Protein AF-M4B4L8-F1 (afdb_monomer_lite)

Sequence (198 aa):
MKAGLAMIEDGLFVEGTNRWAVHLRRQVNLIDDIGSACPKLTNFWLHMGNTLDWMLTKRLRLLTHIEEKKPVDAPTEVCYIEAAAVAAVMVVVNAMFTKIQAKDMIILQQYDEIEQMVCRLYILVSAELLPDDLNLVSADDVRSLRWRLPAEALINFIEDQGSFVCYLLCNLSLGDKQKVLREIGEFILHIVDDICDV

Structure (mmCIF, N/CA/C/O backbone):
data_AF-M4B4L8-F1
#
_entry.id   AF-M4B4L8-F1
#
loop_
_atom_site.group_PDB
_atom_site.id
_atom_site.type_symbol
_atom_site.label_atom_id
_atom_site.label_alt_id
_atom_site.label_comp_id
_atom_site.label_asym_id
_atom_site.label_entity_id
_atom_site.label_seq_id
_atom_site.pdbx_PDB_ins_code
_atom_site.Cartn_x
_atom_site.Cartn_y
_atom_site.Cartn_z
_atom_site.occupancy
_atom_site.B_iso_or_equiv
_atom_site.auth_seq_id
_atom_site.auth_comp_id
_atom_site.auth_asym_id
_atom_site.auth_atom_id
_atom_site.pdbx_PDB_model_num
ATOM 1 N N . MET A 1 1 ? 15.330 -3.435 -1.351 1.00 56.47 1 MET A N 1
ATOM 2 C CA . MET A 1 1 ? 13.957 -3.743 -0.890 1.00 56.47 1 MET A CA 1
ATOM 3 C C . MET A 1 1 ? 13.653 -3.261 0.525 1.00 56.47 1 MET A C 1
ATOM 5 O O . MET A 1 1 ? 12.795 -2.406 0.634 1.00 56.47 1 MET A O 1
ATOM 9 N N . LYS A 1 2 ? 14.293 -3.739 1.617 1.00 56.97 2 LYS A N 1
ATOM 10 C CA . LYS A 1 2 ? 13.971 -3.291 3.006 1.00 56.97 2 LYS A CA 1
ATOM 11 C C . LYS A 1 2 ? 13.924 -1.762 3.187 1.00 56.97 2 LYS A C 1
ATOM 13 O O . LYS A 1 2 ? 13.133 -1.301 4.000 1.00 56.97 2 LYS A O 1
ATOM 18 N N . ALA A 1 3 ? 14.748 -1.023 2.445 1.00 64.94 3 ALA A N 1
ATOM 19 C CA . ALA A 1 3 ? 14.761 0.434 2.459 1.00 64.94 3 ALA A CA 1
ATOM 20 C C . ALA A 1 3 ? 13.455 1.050 1.920 1.00 64.94 3 ALA A C 1
ATOM 22 O O . ALA A 1 3 ? 13.008 2.035 2.484 1.00 64.94 3 ALA A O 1
ATOM 23 N N . GLY A 1 4 ? 12.768 0.419 0.961 1.00 69.38 4 GLY A N 1
ATOM 24 C CA . GLY A 1 4 ? 11.538 0.952 0.363 1.00 69.38 4 GLY A CA 1
ATOM 25 C C . GLY A 1 4 ? 10.406 1.175 1.356 1.00 69.38 4 GLY A C 1
ATOM 26 O O . GLY A 1 4 ? 9.853 2.262 1.419 1.00 69.38 4 GLY A O 1
ATOM 27 N N . LEU A 1 5 ? 10.079 0.185 2.192 1.00 71.62 5 LEU A N 1
ATOM 28 C CA . LEU A 1 5 ? 9.039 0.379 3.216 1.00 71.62 5 LEU A CA 1
ATOM 29 C C . LEU A 1 5 ? 9.437 1.403 4.289 1.00 71.62 5 LEU A C 1
ATOM 31 O O . LEU A 1 5 ? 8.562 1.923 4.972 1.00 71.62 5 LEU A O 1
ATOM 35 N N . ALA A 1 6 ? 10.733 1.678 4.458 1.00 76.25 6 ALA A N 1
ATOM 36 C CA . ALA A 1 6 ? 11.207 2.737 5.343 1.00 76.25 6 ALA A CA 1
ATOM 37 C C . ALA A 1 6 ? 11.093 4.135 4.708 1.00 76.25 6 ALA A C 1
ATOM 39 O O . ALA A 1 6 ? 11.286 5.116 5.414 1.00 76.25 6 ALA A O 1
ATOM 40 N N . MET A 1 7 ? 10.775 4.236 3.411 1.00 76.62 7 MET A N 1
ATOM 41 C CA . MET A 1 7 ? 10.509 5.516 2.740 1.00 76.62 7 MET A CA 1
ATOM 42 C C . MET A 1 7 ? 9.081 6.018 2.984 1.00 76.62 7 MET A C 1
ATOM 44 O O . MET A 1 7 ? 8.832 7.209 2.861 1.00 76.62 7 MET A O 1
ATOM 48 N N . ILE A 1 8 ? 8.149 5.133 3.356 1.00 78.12 8 ILE A N 1
ATOM 49 C CA . ILE A 1 8 ? 6.769 5.517 3.675 1.00 78.12 8 ILE A CA 1
ATOM 50 C C . ILE A 1 8 ? 6.727 6.049 5.107 1.00 78.12 8 ILE A C 1
ATOM 52 O O . ILE A 1 8 ? 7.054 5.319 6.051 1.00 78.12 8 ILE A O 1
ATOM 56 N N . GLU A 1 9 ? 6.352 7.320 5.252 1.00 77.88 9 GLU A N 1
ATOM 57 C CA . GLU A 1 9 ? 6.358 8.071 6.512 1.00 77.88 9 GLU A CA 1
ATOM 58 C C . GLU A 1 9 ? 7.664 7.904 7.319 1.00 77.88 9 GLU A C 1
ATOM 60 O O . GLU A 1 9 ? 7.625 7.710 8.533 1.00 77.88 9 GLU A O 1
ATOM 65 N N . ASP A 1 10 ? 8.833 7.890 6.669 1.00 79.88 10 ASP A N 1
ATOM 66 C CA . ASP A 1 10 ? 10.134 7.661 7.331 1.00 79.88 10 ASP A CA 1
ATOM 67 C C . ASP A 1 10 ? 10.180 6.367 8.185 1.00 79.88 10 ASP A C 1
ATOM 69 O O . ASP A 1 10 ? 10.852 6.278 9.219 1.00 79.88 10 ASP A O 1
ATOM 73 N N . GLY A 1 11 ? 9.425 5.341 7.778 1.00 80.88 11 GLY A N 1
ATOM 74 C CA . GLY A 1 11 ? 9.313 4.053 8.463 1.00 80.88 11 GLY A CA 1
ATOM 75 C C . GLY A 1 11 ? 8.265 4.013 9.578 1.00 80.88 11 GLY A C 1
ATOM 76 O O . GLY A 1 11 ? 8.021 2.935 10.139 1.00 80.88 11 GLY A O 1
ATOM 77 N N . LEU A 1 12 ? 7.594 5.133 9.867 1.00 86.81 12 LEU A N 1
ATOM 78 C CA . LEU A 1 12 ? 6.489 5.189 10.827 1.00 86.81 12 LEU A CA 1
ATOM 79 C C . LEU A 1 12 ? 5.305 4.333 10.380 1.00 86.81 12 LEU A C 1
ATOM 81 O O . LEU A 1 12 ? 4.669 3.714 11.234 1.00 86.81 12 LEU A O 1
ATOM 85 N N . PHE A 1 13 ? 5.074 4.194 9.072 1.00 89.31 13 PHE A N 1
ATOM 86 C CA . PHE A 1 13 ? 4.042 3.312 8.527 1.00 89.31 13 PHE A CA 1
ATOM 87 C C . PHE A 1 13 ? 4.216 1.861 9.003 1.00 89.31 13 PHE A C 1
ATOM 89 O O . PHE A 1 13 ? 3.282 1.217 9.496 1.00 89.31 13 PHE A O 1
ATOM 96 N N . VAL A 1 14 ? 5.442 1.338 8.917 1.00 89.25 14 VAL A N 1
ATOM 97 C CA . VAL A 1 14 ? 5.776 -0.028 9.346 1.00 89.25 14 VAL A CA 1
ATOM 98 C C . VAL A 1 14 ? 5.613 -0.170 10.856 1.00 89.25 14 VAL A C 1
ATOM 100 O O . VAL A 1 14 ? 5.052 -1.161 11.336 1.00 89.25 14 VAL A O 1
ATOM 103 N N . GLU A 1 15 ? 6.109 0.807 11.615 1.00 89.69 15 GLU A N 1
ATOM 104 C CA . GLU A 1 15 ? 6.029 0.785 13.072 1.00 89.69 15 GLU A CA 1
ATOM 105 C C . GLU A 1 15 ? 4.571 0.851 13.551 1.00 89.69 15 GLU A C 1
ATOM 107 O O . GLU A 1 15 ? 4.156 0.043 14.386 1.00 89.69 15 GLU A O 1
ATOM 112 N N . GLY A 1 16 ? 3.780 1.757 12.976 1.00 92.06 16 GLY A N 1
ATOM 113 C CA . GLY A 1 16 ? 2.353 1.922 13.232 1.00 92.06 16 GLY A CA 1
ATOM 114 C C . GLY A 1 16 ? 1.563 0.664 12.890 1.00 92.06 16 GLY A C 1
ATOM 115 O O . GLY A 1 16 ? 0.828 0.159 13.739 1.00 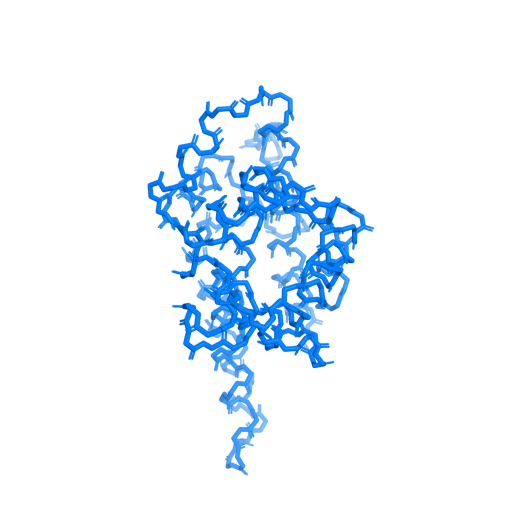92.06 16 GLY A O 1
ATOM 116 N N . THR A 1 17 ? 1.800 0.078 11.713 1.00 92.69 17 THR A N 1
ATOM 117 C CA . THR A 1 17 ? 1.179 -1.195 11.312 1.00 92.69 17 THR A CA 1
ATOM 118 C C . THR A 1 17 ? 1.506 -2.309 12.307 1.00 92.69 17 THR A C 1
ATOM 120 O O . THR A 1 17 ? 0.632 -3.089 12.689 1.00 92.69 17 THR A O 1
ATOM 123 N N . ASN A 1 18 ? 2.748 -2.373 12.794 1.00 92.06 18 ASN A N 1
ATOM 124 C CA . ASN A 1 18 ? 3.141 -3.360 13.792 1.00 92.06 18 ASN A CA 1
ATOM 125 C C . ASN A 1 18 ? 2.474 -3.128 15.153 1.00 92.06 18 ASN A C 1
ATOM 127 O O . ASN A 1 18 ? 1.959 -4.082 15.744 1.00 92.06 18 ASN A O 1
ATOM 131 N N . ARG A 1 19 ? 2.441 -1.885 15.651 1.00 93.69 19 ARG A N 1
ATOM 132 C CA . ARG A 1 19 ? 1.735 -1.546 16.900 1.00 93.69 19 ARG A CA 1
ATOM 133 C C . ARG A 1 19 ? 0.257 -1.912 16.802 1.00 93.69 19 ARG A C 1
ATOM 135 O O . ARG A 1 19 ? -0.266 -2.583 17.695 1.00 93.69 19 ARG A O 1
ATOM 142 N N . TRP A 1 20 ? -0.377 -1.585 15.680 1.00 95.06 20 TRP A N 1
ATOM 143 C CA . TRP A 1 20 ? -1.772 -1.914 15.427 1.00 95.06 20 TRP A CA 1
ATOM 144 C C . TRP A 1 20 ? -2.026 -3.424 15.350 1.00 95.06 20 TRP A C 1
ATOM 146 O O . TRP A 1 20 ? -2.928 -3.943 16.010 1.00 95.06 20 TRP A O 1
ATOM 156 N N . ALA A 1 21 ? -1.187 -4.173 14.630 1.00 94.75 21 ALA A N 1
ATOM 157 C CA . ALA A 1 21 ? -1.285 -5.629 14.573 1.00 94.75 21 ALA A CA 1
ATOM 158 C C . ALA A 1 21 ? -1.141 -6.264 15.968 1.00 94.75 21 ALA A C 1
ATOM 160 O O . ALA A 1 21 ? -1.896 -7.172 16.327 1.00 94.75 21 ALA A O 1
ATOM 161 N N . VAL A 1 22 ? -0.210 -5.772 16.794 1.00 94.44 22 VAL A N 1
ATOM 162 C CA . VAL A 1 22 ? -0.046 -6.220 18.186 1.00 94.44 22 VAL A CA 1
ATOM 163 C C . VAL A 1 22 ? -1.278 -5.890 19.028 1.00 94.44 22 VAL A C 1
ATOM 165 O O . VAL A 1 22 ? -1.713 -6.745 19.804 1.00 94.44 22 VAL A O 1
ATOM 168 N N . HIS A 1 23 ? -1.848 -4.693 18.871 1.00 95.25 23 HIS A N 1
ATOM 169 C CA . HIS A 1 23 ? -3.081 -4.296 19.544 1.00 95.25 23 HIS A CA 1
ATOM 170 C C . HIS A 1 23 ? -4.227 -5.257 19.203 1.00 95.25 23 HIS A C 1
ATOM 172 O O . HIS A 1 23 ? -4.811 -5.858 20.105 1.00 95.25 23 HIS A O 1
ATOM 178 N N . LEU A 1 24 ? -4.501 -5.462 17.912 1.00 95.75 24 LEU A N 1
ATOM 179 C CA . LEU A 1 24 ? -5.591 -6.311 17.423 1.00 95.75 24 LEU A CA 1
ATOM 180 C C . LEU A 1 24 ? -5.476 -7.760 17.893 1.00 95.75 24 LEU A C 1
ATOM 182 O O . LEU A 1 24 ? -6.464 -8.378 18.281 1.00 95.75 24 LEU A O 1
ATOM 186 N N . ARG A 1 25 ? -4.256 -8.302 17.931 1.00 95.38 25 ARG A N 1
ATOM 187 C CA . ARG A 1 25 ? -3.999 -9.673 18.398 1.00 95.38 25 ARG A CA 1
ATOM 188 C C . ARG A 1 25 ? -4.294 -9.892 19.884 1.00 95.38 25 ARG A C 1
ATOM 190 O O . ARG A 1 25 ? -4.319 -11.039 20.320 1.00 95.38 25 ARG A O 1
ATOM 197 N N . ARG A 1 26 ? -4.491 -8.825 20.664 1.00 95.31 26 ARG A N 1
ATOM 198 C CA . ARG A 1 26 ? -4.876 -8.889 22.084 1.00 95.31 26 ARG A CA 1
ATOM 199 C C . ARG A 1 26 ? -6.389 -8.766 22.296 1.00 95.31 26 ARG A C 1
ATOM 201 O O . ARG A 1 26 ? -6.852 -8.958 23.416 1.00 95.31 26 ARG A O 1
ATOM 208 N N . GLN A 1 27 ? -7.158 -8.473 21.247 1.00 95.44 27 GLN A N 1
ATOM 209 C CA . GLN A 1 27 ? -8.601 -8.254 21.331 1.00 95.44 27 GLN A CA 1
ATOM 210 C C . GLN A 1 27 ? -9.368 -9.568 21.131 1.00 95.44 27 GLN A C 1
ATOM 212 O O . GLN A 1 27 ? -9.879 -9.823 20.046 1.00 95.44 27 GLN A O 1
ATOM 217 N N . VAL A 1 28 ? -9.467 -10.406 22.171 1.00 94.81 28 VAL A N 1
ATOM 218 C CA . VAL A 1 28 ? -10.111 -11.739 22.086 1.00 94.81 28 VAL A CA 1
ATOM 219 C C . VAL A 1 28 ? -11.521 -11.661 21.490 1.00 94.81 28 VAL A C 1
ATOM 221 O O . VAL A 1 28 ? -11.796 -12.321 20.497 1.00 94.81 28 VAL A O 1
ATOM 224 N N . ASN A 1 29 ? -12.368 -10.762 21.998 1.00 94.38 29 ASN A N 1
ATOM 225 C CA . ASN A 1 29 ? -13.740 -10.611 21.496 1.00 94.38 29 ASN A CA 1
ATOM 226 C C . ASN A 1 29 ? -13.795 -10.190 20.016 1.00 94.38 29 ASN A C 1
ATOM 228 O O . ASN A 1 29 ? -14.688 -10.605 19.288 1.00 94.38 29 ASN A O 1
ATOM 232 N N . LEU A 1 30 ? -12.849 -9.356 19.570 1.00 95.12 30 LEU A N 1
ATOM 233 C CA . LEU A 1 30 ? -12.771 -8.931 18.171 1.00 95.12 30 LEU A CA 1
ATOM 234 C C . LEU A 1 30 ? -12.288 -10.075 17.274 1.00 95.12 30 LEU A C 1
ATOM 236 O O . LEU A 1 30 ? -12.772 -10.228 16.159 1.00 95.12 30 LEU A O 1
ATOM 240 N N . ILE A 1 31 ? -11.336 -10.876 17.756 1.00 97.00 31 ILE A N 1
ATOM 241 C CA . ILE A 1 31 ? -10.848 -12.065 17.052 1.00 97.00 31 ILE A CA 1
ATOM 242 C C . ILE A 1 31 ? -11.990 -13.065 16.865 1.00 97.00 31 ILE A C 1
ATOM 244 O O . ILE A 1 31 ? -12.133 -13.602 15.767 1.00 97.00 31 ILE A O 1
ATOM 248 N N . ASP A 1 32 ? -12.811 -13.266 17.897 1.00 95.00 32 ASP A N 1
ATOM 249 C CA . ASP A 1 32 ? -13.977 -14.148 17.843 1.00 95.00 32 ASP A CA 1
ATOM 250 C C . ASP A 1 32 ? -15.032 -13.633 16.847 1.00 95.00 32 ASP A C 1
ATOM 252 O O . ASP A 1 32 ? -15.529 -14.414 16.038 1.00 95.00 32 ASP A O 1
ATOM 256 N N . ASP A 1 33 ? -15.319 -12.323 16.829 1.00 94.19 33 ASP A N 1
ATOM 257 C CA . ASP A 1 33 ? -16.257 -11.708 15.868 1.00 94.19 33 ASP A CA 1
ATOM 258 C C . ASP A 1 33 ? -15.747 -11.764 14.415 1.00 94.19 33 ASP A C 1
ATOM 260 O O . ASP A 1 33 ? -16.492 -12.066 13.482 1.00 94.19 33 ASP A O 1
ATOM 264 N N . ILE A 1 34 ? -14.451 -11.511 14.199 1.00 95.56 34 ILE A N 1
ATOM 265 C CA . ILE A 1 34 ? -13.829 -11.560 12.867 1.00 95.56 34 ILE A CA 1
ATOM 266 C C . ILE A 1 34 ? -13.613 -13.010 12.387 1.00 95.56 34 ILE A C 1
ATOM 268 O O . ILE A 1 34 ? -13.504 -13.256 11.178 1.00 95.56 34 ILE A O 1
ATOM 272 N N . GLY A 1 35 ? -13.512 -13.967 13.313 1.00 94.81 35 GLY A N 1
ATOM 273 C CA . GLY A 1 35 ? -13.216 -15.377 13.050 1.00 94.81 35 GLY A CA 1
ATOM 274 C C . GLY A 1 35 ? -11.749 -15.661 12.703 1.00 94.81 35 GLY A C 1
ATOM 275 O O . GLY A 1 35 ? -11.421 -16.745 12.225 1.00 94.81 35 GLY A O 1
ATOM 276 N N . SER A 1 36 ? -10.851 -14.689 12.885 1.00 96.44 36 SER A N 1
ATOM 277 C CA . SER A 1 36 ? -9.410 -14.862 12.665 1.00 96.44 36 SER A CA 1
ATOM 278 C C . SER A 1 36 ? -8.609 -13.783 13.388 1.00 96.44 36 SER A C 1
ATOM 280 O O . SER A 1 36 ? -9.067 -12.652 13.539 1.00 96.44 36 SER A O 1
ATOM 282 N N . ALA A 1 37 ? -7.392 -14.121 13.814 1.00 95.50 37 ALA A N 1
ATOM 283 C CA . ALA A 1 37 ? -6.469 -13.153 14.393 1.00 95.50 37 ALA A CA 1
ATOM 284 C C . ALA A 1 37 ? -5.682 -12.416 13.302 1.00 95.50 37 ALA A C 1
ATOM 286 O O . ALA A 1 37 ? -5.282 -13.024 12.308 1.00 95.50 37 ALA A O 1
ATOM 287 N N . CYS A 1 38 ? -5.380 -11.136 13.541 1.00 95.31 38 CYS A N 1
ATOM 288 C CA . CYS A 1 38 ? -4.488 -10.364 12.676 1.00 95.31 38 CYS A CA 1
ATOM 289 C C . CYS A 1 38 ? -3.124 -11.082 12.528 1.00 95.31 38 CYS A C 1
ATOM 291 O O . CYS A 1 38 ? -2.553 -11.506 13.549 1.00 95.31 38 CYS A O 1
ATOM 293 N N . PRO A 1 39 ? -2.589 -11.258 11.301 1.00 93.50 39 PRO A N 1
ATOM 294 C CA . PRO A 1 39 ? -1.301 -11.910 11.083 1.00 93.50 39 PRO A CA 1
ATOM 295 C C . PRO A 1 39 ? -0.151 -11.204 11.813 1.00 93.50 39 PRO A C 1
ATOM 297 O O . PRO A 1 39 ? -0.170 -9.996 12.042 1.00 93.50 39 PRO A O 1
ATOM 300 N N . LYS A 1 40 ? 0.865 -11.976 12.214 1.00 87.69 40 LYS A N 1
ATOM 301 C CA . LYS A 1 40 ? 2.049 -11.436 12.892 1.00 87.69 40 LYS A CA 1
ATOM 302 C C . LYS A 1 40 ? 3.093 -11.022 11.857 1.00 87.69 40 LYS A C 1
ATOM 304 O O . LYS A 1 40 ? 3.529 -11.856 11.069 1.00 87.69 40 LYS A O 1
ATOM 309 N N . LEU A 1 41 ? 3.591 -9.794 11.957 1.00 83.94 41 LEU A N 1
ATOM 310 C CA . LEU A 1 41 ? 4.745 -9.336 11.188 1.00 83.94 41 LEU A CA 1
ATOM 311 C C . LEU A 1 41 ? 6.010 -10.062 11.685 1.00 83.94 41 LEU A C 1
ATOM 313 O O . LEU A 1 41 ? 6.540 -9.752 12.751 1.00 83.94 41 LEU A O 1
ATOM 317 N N . THR A 1 42 ? 6.449 -11.096 10.960 1.00 72.44 42 THR A N 1
ATOM 318 C CA . THR A 1 42 ? 7.671 -11.867 11.277 1.00 72.44 42 THR A CA 1
ATOM 319 C C . THR A 1 42 ? 8.723 -11.737 10.179 1.00 72.44 42 THR A C 1
ATOM 321 O O . THR A 1 42 ? 9.780 -11.167 10.437 1.00 72.44 42 THR A O 1
ATOM 324 N N . ASN A 1 43 ? 8.427 -12.182 8.948 1.00 65.38 43 ASN A N 1
ATOM 325 C CA . ASN A 1 43 ? 9.250 -11.871 7.770 1.00 65.38 43 ASN A CA 1
ATOM 326 C C . ASN A 1 43 ? 8.691 -10.638 7.057 1.00 65.38 43 ASN A C 1
ATOM 328 O O . ASN A 1 43 ? 7.499 -10.558 6.776 1.00 65.38 43 ASN A O 1
ATOM 332 N N . PHE A 1 44 ? 9.571 -9.693 6.747 1.00 71.12 44 PHE A N 1
ATOM 333 C CA . PHE A 1 44 ? 9.181 -8.316 6.457 1.00 71.12 44 PHE A CA 1
ATOM 334 C C . PHE A 1 44 ? 8.217 -8.155 5.268 1.00 71.12 44 PHE A C 1
ATOM 336 O O . PHE A 1 44 ? 7.194 -7.517 5.437 1.00 71.12 44 PHE A O 1
ATOM 343 N N . TRP A 1 45 ? 8.475 -8.768 4.107 1.00 78.62 45 TRP A N 1
ATOM 344 C CA . TRP A 1 45 ? 7.670 -8.539 2.890 1.00 78.62 45 TRP A CA 1
ATOM 345 C C . TRP A 1 45 ? 6.382 -9.362 2.855 1.00 78.62 45 TRP A C 1
ATOM 347 O O . TRP A 1 45 ? 5.283 -8.814 2.864 1.00 78.62 45 TRP A O 1
ATOM 357 N N . LEU A 1 46 ? 6.513 -10.691 2.906 1.00 83.06 46 LEU A N 1
ATOM 358 C CA . LEU A 1 46 ? 5.363 -11.591 2.825 1.00 83.06 46 LEU A CA 1
ATOM 359 C C . LEU A 1 46 ? 4.350 -11.342 3.948 1.00 83.06 46 LEU A C 1
ATOM 361 O O . LEU A 1 46 ? 3.150 -11.283 3.696 1.00 83.06 46 LEU A O 1
ATOM 365 N N . HIS A 1 47 ? 4.815 -11.175 5.192 1.00 85.69 47 HIS A N 1
ATOM 366 C CA . HIS A 1 47 ? 3.887 -10.954 6.303 1.00 85.69 47 HIS A CA 1
ATOM 367 C C . HIS A 1 47 ? 3.328 -9.539 6.312 1.00 85.69 47 HIS A C 1
ATOM 369 O O . HIS A 1 47 ? 2.188 -9.394 6.730 1.00 85.69 47 HIS A O 1
ATOM 375 N N . MET A 1 48 ? 4.059 -8.528 5.823 1.00 88.94 48 MET A N 1
ATOM 376 C CA . MET A 1 48 ? 3.478 -7.194 5.638 1.00 88.94 48 MET A CA 1
ATOM 377 C C . MET A 1 48 ? 2.323 -7.253 4.643 1.00 88.94 48 MET A C 1
ATOM 379 O O . MET A 1 48 ? 1.216 -6.868 5.000 1.00 88.94 48 MET A O 1
ATOM 383 N N . GLY A 1 49 ? 2.538 -7.829 3.455 1.00 90.38 49 GLY A N 1
ATOM 384 C CA . GLY A 1 49 ? 1.470 -8.013 2.468 1.00 90.38 49 GLY A CA 1
ATOM 385 C C . GLY A 1 49 ? 0.250 -8.733 3.052 1.00 90.38 49 GLY A C 1
ATOM 386 O O . GLY A 1 49 ? -0.865 -8.235 2.945 1.00 90.38 49 GLY A O 1
ATOM 387 N N . ASN A 1 50 ? 0.464 -9.845 3.764 1.00 91.00 50 ASN A N 1
ATOM 388 C CA . ASN A 1 50 ? -0.624 -10.603 4.391 1.00 91.00 50 ASN A CA 1
ATOM 389 C C . ASN A 1 50 ? -1.350 -9.823 5.502 1.00 91.00 50 ASN A C 1
ATOM 391 O O . ASN A 1 50 ? -2.565 -9.943 5.648 1.00 91.00 50 ASN A O 1
ATOM 395 N N . THR A 1 51 ? -0.624 -9.054 6.320 1.00 93.81 51 THR A N 1
ATOM 396 C CA . THR A 1 51 ? -1.220 -8.226 7.378 1.00 93.81 51 THR A CA 1
ATOM 397 C C . THR A 1 51 ? -2.058 -7.100 6.779 1.00 93.81 51 THR A C 1
ATOM 399 O O . THR A 1 51 ? -3.188 -6.902 7.224 1.00 93.81 51 THR A O 1
ATOM 402 N N . LEU A 1 52 ? -1.545 -6.398 5.764 1.00 95.06 52 LEU A N 1
ATOM 403 C CA . LEU A 1 52 ? -2.260 -5.306 5.101 1.00 95.06 52 LEU A CA 1
ATOM 404 C C . LEU A 1 52 ? -3.503 -5.817 4.364 1.00 95.06 52 LEU A C 1
ATOM 406 O O . LEU A 1 52 ? -4.585 -5.262 4.546 1.00 95.06 52 LEU A O 1
ATOM 410 N N . ASP A 1 53 ? -3.388 -6.921 3.623 1.00 94.69 53 ASP A N 1
ATOM 411 C CA . ASP A 1 53 ? -4.529 -7.567 2.962 1.00 94.69 53 ASP A CA 1
ATOM 412 C C . ASP A 1 53 ? -5.614 -7.979 3.970 1.00 94.69 53 ASP A C 1
ATOM 414 O O . ASP A 1 53 ? -6.799 -7.675 3.795 1.00 94.69 53 ASP A O 1
ATOM 418 N N . TRP A 1 54 ? -5.215 -8.587 5.093 1.00 95.88 54 TRP A N 1
ATOM 419 C CA . TRP A 1 54 ? -6.143 -8.926 6.169 1.00 95.88 54 TRP A CA 1
ATOM 420 C C . TRP A 1 54 ? -6.823 -7.673 6.739 1.00 95.88 54 TRP A C 1
ATOM 422 O O . TRP A 1 54 ? -8.041 -7.669 6.919 1.00 95.88 54 TRP A O 1
ATOM 432 N N . MET A 1 55 ? -6.074 -6.591 6.983 1.00 95.69 55 MET A N 1
ATOM 433 C CA . MET A 1 55 ? -6.627 -5.329 7.488 1.00 95.69 55 MET A CA 1
ATOM 434 C C . MET A 1 55 ? -7.655 -4.729 6.523 1.00 95.69 55 MET A C 1
ATOM 436 O O . MET A 1 55 ? -8.757 -4.376 6.945 1.00 95.69 55 MET A O 1
ATOM 440 N N . LEU A 1 56 ? -7.338 -4.666 5.230 1.00 96.06 56 LEU A N 1
ATOM 441 C CA . LEU A 1 56 ? -8.223 -4.123 4.195 1.00 96.06 56 LEU A CA 1
ATOM 442 C C . LEU A 1 56 ? -9.474 -4.990 3.999 1.00 96.06 56 LEU A C 1
ATOM 444 O O . LEU A 1 56 ? -10.591 -4.472 3.868 1.00 96.06 56 LEU A O 1
ATOM 448 N N . THR A 1 57 ? -9.313 -6.312 4.057 1.00 96.44 57 THR A N 1
ATOM 449 C CA . THR A 1 57 ? -10.408 -7.283 3.953 1.00 96.44 57 THR A CA 1
ATOM 450 C C . THR A 1 57 ? -11.348 -7.210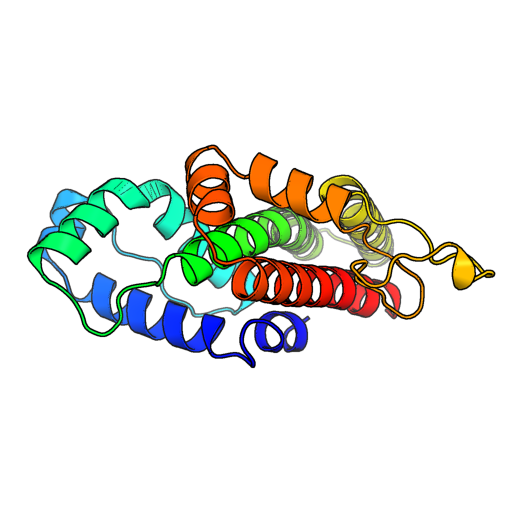 5.155 1.00 96.44 57 THR A C 1
ATOM 452 O O . THR A 1 57 ? -12.567 -7.311 5.006 1.00 96.44 57 THR A O 1
ATOM 455 N N . LYS A 1 58 ? -10.811 -7.014 6.364 1.00 96.56 58 LYS A N 1
ATOM 456 C CA . LYS A 1 58 ? -11.595 -6.947 7.608 1.00 96.56 58 LYS A CA 1
ATOM 457 C C . LYS A 1 58 ? -11.995 -5.523 8.007 1.00 96.56 58 LYS A C 1
ATOM 459 O O . LYS A 1 58 ? -12.623 -5.351 9.053 1.00 96.56 58 LYS A O 1
ATOM 464 N N . ARG A 1 59 ? -11.709 -4.520 7.165 1.00 95.38 59 ARG A N 1
ATOM 465 C CA . ARG A 1 59 ? -11.824 -3.085 7.485 1.00 95.38 59 ARG A CA 1
ATOM 466 C C . ARG A 1 59 ? -13.140 -2.677 8.136 1.00 95.38 59 ARG A C 1
ATOM 468 O O . ARG A 1 59 ? -13.108 -1.933 9.097 1.00 95.38 59 ARG A O 1
ATOM 475 N N . LEU A 1 60 ? -14.289 -3.191 7.686 1.00 95.44 60 LEU A N 1
ATOM 476 C CA . LEU A 1 60 ? -15.587 -2.782 8.240 1.00 95.44 60 LEU A CA 1
ATOM 477 C C . LEU A 1 60 ? -15.695 -3.104 9.735 1.00 95.44 60 LEU A C 1
ATOM 479 O O . LEU A 1 60 ? -16.092 -2.254 10.521 1.00 95.44 60 LEU A 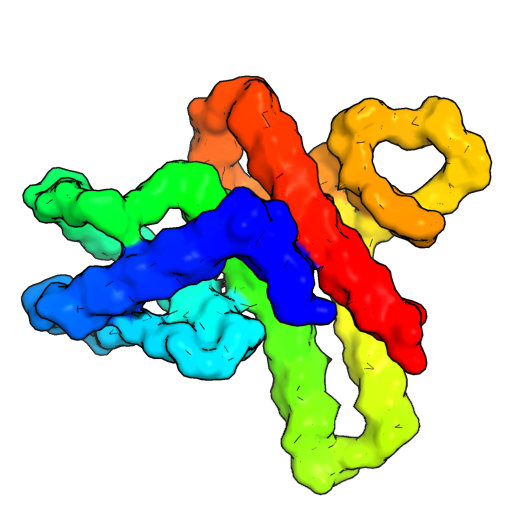O 1
ATOM 483 N N . ARG A 1 61 ? -15.266 -4.306 10.140 1.00 96.62 61 ARG A N 1
ATOM 484 C CA . ARG A 1 61 ? -15.247 -4.710 11.554 1.00 96.62 61 ARG A CA 1
ATOM 485 C C . ARG A 1 61 ? -14.204 -3.931 12.349 1.00 96.62 61 ARG A C 1
ATOM 487 O O . ARG A 1 61 ? -14.451 -3.565 13.493 1.00 96.62 61 ARG A O 1
ATOM 494 N N . LEU A 1 62 ? -13.055 -3.653 11.733 1.00 96.50 62 LEU A N 1
ATOM 495 C CA . LEU A 1 62 ? -11.994 -2.866 12.358 1.00 96.50 62 LEU A CA 1
ATOM 496 C C . LEU A 1 62 ? -12.419 -1.411 12.589 1.00 96.50 62 LEU A C 1
ATOM 498 O O . LEU A 1 62 ? -12.154 -0.882 13.661 1.00 96.50 62 LEU A O 1
ATOM 502 N N . LEU A 1 63 ? -13.113 -0.785 11.637 1.00 96.00 63 LEU A N 1
ATOM 503 C CA . LEU A 1 63 ? -13.630 0.577 11.771 1.00 96.00 63 LEU A CA 1
ATOM 504 C C . LEU A 1 63 ? -14.673 0.662 12.888 1.00 96.00 63 LEU A C 1
ATOM 506 O O . LEU A 1 63 ? -14.548 1.526 13.749 1.00 96.00 63 LEU A O 1
ATOM 510 N N . THR A 1 64 ? -15.608 -0.291 12.971 1.00 96.69 64 THR A N 1
ATOM 511 C CA . THR A 1 64 ? -16.542 -0.371 14.109 1.00 96.69 64 THR A CA 1
ATOM 512 C C . THR A 1 64 ? -15.799 -0.499 15.441 1.00 96.69 64 THR A C 1
ATOM 514 O O . THR A 1 64 ? -16.097 0.213 16.396 1.00 96.69 64 THR A O 1
ATOM 517 N N . HIS A 1 65 ? -14.773 -1.351 15.509 1.00 95.69 65 HIS A N 1
ATOM 518 C CA . HIS A 1 65 ? -13.952 -1.471 16.714 1.00 95.69 65 HIS A CA 1
ATOM 519 C C . HIS A 1 65 ? -13.233 -0.160 17.074 1.00 95.69 65 HIS A C 1
ATOM 521 O O . HIS A 1 65 ? -13.169 0.203 18.250 1.00 95.69 65 HIS A O 1
ATOM 527 N N . ILE A 1 66 ? -12.702 0.561 16.083 1.00 96.69 66 ILE A N 1
ATOM 528 C CA . ILE A 1 66 ? -12.032 1.852 16.279 1.00 96.69 66 ILE A CA 1
ATOM 529 C C . ILE A 1 66 ? -13.020 2.898 16.804 1.00 96.69 66 ILE A C 1
ATOM 531 O O . ILE A 1 66 ? -12.701 3.600 17.763 1.00 96.69 66 ILE A O 1
ATOM 535 N N . GLU A 1 67 ? -14.226 2.968 16.243 1.00 96.56 67 GLU A N 1
ATOM 536 C CA . GLU A 1 67 ? -15.281 3.884 16.690 1.00 96.56 67 GLU A CA 1
ATOM 537 C C . GLU A 1 67 ? -15.701 3.613 18.143 1.00 96.56 67 GLU A C 1
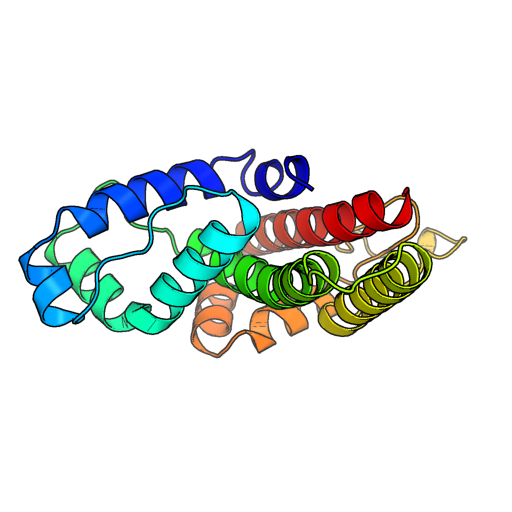ATOM 539 O O . GLU A 1 67 ? -15.828 4.544 18.946 1.00 96.56 67 GLU A O 1
ATOM 544 N N . GLU A 1 68 ? -15.864 2.338 18.505 1.00 95.19 68 GLU A N 1
ATOM 545 C CA . GLU A 1 68 ? -16.302 1.921 19.838 1.00 95.19 68 GLU A CA 1
ATOM 546 C C . GLU A 1 68 ? -15.219 2.063 20.910 1.00 95.19 68 GLU A C 1
ATOM 548 O O . GLU A 1 68 ? -15.503 2.467 22.041 1.00 95.19 68 GLU A O 1
ATOM 553 N N . LYS A 1 69 ? -13.984 1.653 20.597 1.00 95.31 69 LYS A N 1
ATOM 554 C CA . LYS A 1 69 ? -12.904 1.511 21.587 1.00 95.31 69 LYS A CA 1
ATOM 555 C C . LYS A 1 69 ? -11.904 2.651 21.565 1.00 95.31 69 LYS A C 1
ATOM 557 O O . LYS A 1 69 ? -11.206 2.828 22.561 1.00 95.31 69 LYS A O 1
ATOM 562 N N . LYS A 1 70 ? -11.841 3.411 20.468 1.00 93.69 70 LYS A N 1
ATOM 563 C CA . LYS A 1 70 ? -10.905 4.525 20.254 1.00 93.69 70 LYS A CA 1
ATOM 564 C C . LYS A 1 70 ? -9.467 4.165 20.659 1.00 93.69 70 LYS A C 1
ATOM 566 O O . LYS A 1 70 ? -8.886 4.838 21.514 1.00 93.69 70 LYS A O 1
ATOM 571 N N . PRO A 1 71 ? -8.905 3.067 20.121 1.00 93.88 71 PRO A N 1
ATOM 572 C CA . PRO A 1 71 ? -7.568 2.643 20.497 1.00 93.88 71 PRO A CA 1
ATOM 573 C C . PRO A 1 71 ? -6.535 3.683 20.050 1.00 93.88 71 PRO A C 1
ATOM 575 O O . PRO A 1 71 ? -6.661 4.272 18.981 1.00 93.88 71 PRO A O 1
ATOM 578 N N . VAL A 1 72 ? -5.498 3.885 20.867 1.00 91.12 72 VAL A N 1
ATOM 579 C CA . VAL A 1 72 ? -4.438 4.876 20.599 1.00 91.12 72 VAL A CA 1
ATOM 580 C C . VAL A 1 72 ? -3.677 4.558 19.310 1.00 91.12 72 VAL A C 1
ATOM 582 O O . VAL A 1 72 ? -3.292 5.466 18.585 1.00 91.12 72 VAL A O 1
ATOM 585 N N . ASP A 1 73 ? -3.502 3.272 19.006 1.00 90.75 73 ASP A N 1
ATOM 586 C CA . ASP A 1 73 ? -2.760 2.791 17.837 1.00 90.75 73 ASP A CA 1
ATOM 587 C C . ASP A 1 73 ? -3.646 2.614 16.584 1.00 90.75 73 ASP A C 1
ATOM 589 O O . ASP A 1 73 ? -3.287 1.849 15.689 1.00 90.75 73 ASP A O 1
ATOM 593 N N . ALA A 1 74 ? -4.828 3.244 16.528 1.00 93.50 74 ALA A N 1
ATOM 594 C CA . ALA A 1 74 ? -5.717 3.147 15.369 1.00 93.50 74 ALA A CA 1
ATOM 595 C C . ALA A 1 74 ? -5.053 3.728 14.099 1.00 93.50 74 ALA A C 1
ATOM 597 O O . ALA A 1 74 ? -4.490 4.823 14.164 1.00 93.50 74 ALA A O 1
ATOM 598 N N . PRO A 1 75 ? -5.154 3.053 12.937 1.00 94.31 75 PRO A N 1
ATOM 599 C CA . PRO A 1 75 ? -4.687 3.597 11.666 1.00 94.31 75 PRO A CA 1
ATOM 600 C C . PRO A 1 75 ? -5.426 4.881 11.280 1.00 94.31 75 PRO A C 1
ATOM 602 O O . PRO A 1 75 ? -6.639 4.994 11.474 1.00 94.31 75 PRO A O 1
ATOM 605 N N . THR A 1 76 ? -4.696 5.821 10.686 1.00 93.62 76 THR A N 1
ATOM 606 C CA . THR A 1 76 ? -5.253 7.026 10.059 1.00 93.62 76 THR A CA 1
ATOM 607 C C . THR A 1 76 ? -5.836 6.708 8.678 1.00 93.62 76 THR A C 1
ATOM 609 O O . THR A 1 76 ? -5.618 5.630 8.123 1.00 93.62 76 THR A O 1
ATOM 612 N N . GLU A 1 77 ? -6.559 7.663 8.090 1.00 93.31 77 GLU A N 1
ATOM 613 C CA . GLU A 1 77 ? -7.026 7.562 6.699 1.00 93.31 77 GLU A CA 1
ATOM 614 C C . GLU A 1 77 ? -5.856 7.411 5.715 1.00 93.31 77 GLU A C 1
ATOM 616 O O . GLU A 1 77 ? -5.898 6.552 4.837 1.00 93.31 77 GLU A O 1
ATOM 621 N N . VAL A 1 78 ? -4.778 8.175 5.926 1.00 94.31 78 VAL A N 1
ATOM 622 C CA . VAL A 1 78 ? -3.524 8.073 5.162 1.00 94.31 78 VAL A CA 1
ATOM 623 C C . VAL A 1 78 ? -2.956 6.653 5.216 1.00 94.31 78 VAL A C 1
ATOM 625 O O . VAL A 1 78 ? -2.695 6.061 4.171 1.00 94.31 78 VAL A O 1
ATOM 628 N N . CYS A 1 79 ? -2.891 6.056 6.409 1.00 94.12 79 CYS A N 1
ATOM 629 C CA . CYS A 1 79 ? -2.379 4.698 6.583 1.00 94.12 79 CYS A CA 1
ATOM 630 C C . CYS A 1 79 ? -3.185 3.660 5.781 1.00 94.12 79 CYS A C 1
ATOM 632 O O . CYS A 1 79 ? -2.612 2.703 5.269 1.00 94.12 79 CYS A O 1
ATOM 634 N N . TYR A 1 80 ? -4.502 3.835 5.614 1.00 96.00 80 TYR A N 1
ATOM 635 C CA . TYR A 1 80 ? -5.305 2.939 4.772 1.00 96.00 80 TYR A CA 1
ATOM 636 C C . TYR A 1 80 ? -5.016 3.091 3.272 1.00 96.00 80 TYR A C 1
ATOM 638 O O . TYR A 1 80 ? -5.075 2.094 2.549 1.00 96.00 80 TYR A O 1
ATOM 646 N N . ILE A 1 81 ? -4.699 4.302 2.805 1.00 96.56 81 ILE A N 1
ATOM 647 C CA . ILE A 1 81 ? -4.306 4.552 1.410 1.00 96.56 81 ILE A CA 1
ATOM 648 C C . ILE A 1 81 ? -2.946 3.902 1.133 1.00 96.56 81 ILE A C 1
ATOM 650 O O . ILE A 1 81 ? -2.803 3.137 0.178 1.00 96.56 81 ILE A O 1
ATOM 654 N N . GLU A 1 82 ? -1.974 4.129 2.015 1.00 95.19 82 GLU A N 1
ATOM 655 C CA . GLU A 1 82 ? -0.648 3.510 1.940 1.00 95.19 82 GLU A CA 1
ATOM 656 C C . GLU A 1 82 ? -0.736 1.986 2.037 1.00 95.19 82 GLU A C 1
ATOM 658 O O . GLU A 1 82 ? -0.131 1.277 1.236 1.00 95.19 82 GLU A O 1
ATOM 663 N N . ALA A 1 83 ? -1.551 1.463 2.959 1.00 95.12 83 ALA A N 1
ATOM 664 C CA . ALA A 1 83 ? -1.782 0.032 3.109 1.00 95.12 83 ALA A CA 1
ATOM 665 C C . ALA A 1 83 ? -2.294 -0.606 1.816 1.00 95.12 83 ALA A C 1
ATOM 667 O O . ALA A 1 83 ? -1.834 -1.688 1.456 1.00 95.12 83 ALA A O 1
ATOM 668 N N . ALA A 1 84 ? -3.220 0.052 1.115 1.00 96.38 84 ALA A N 1
ATOM 669 C CA . ALA A 1 84 ? -3.757 -0.440 -0.147 1.00 96.38 84 ALA A CA 1
ATOM 670 C C . ALA A 1 84 ? -2.698 -0.461 -1.255 1.00 96.38 84 ALA A C 1
ATOM 672 O O . ALA A 1 84 ? -2.504 -1.494 -1.898 1.00 96.38 84 ALA A O 1
ATOM 673 N N . ALA A 1 85 ? -1.960 0.637 -1.427 1.00 95.25 85 ALA A N 1
ATOM 674 C CA . ALA A 1 85 ? -0.889 0.725 -2.415 1.00 95.25 85 ALA A CA 1
ATOM 675 C C . ALA A 1 85 ? 0.230 -0.299 -2.148 1.00 95.25 85 ALA A C 1
ATOM 677 O O . ALA A 1 85 ? 0.638 -1.044 -3.043 1.00 95.25 85 ALA A O 1
ATOM 678 N N . VAL A 1 86 ? 0.692 -0.392 -0.898 1.00 93.75 86 VAL A N 1
ATOM 679 C CA . VAL A 1 86 ? 1.724 -1.350 -0.488 1.00 93.75 86 VAL A CA 1
ATOM 680 C C . VAL A 1 86 ? 1.231 -2.781 -0.664 1.00 93.75 86 VAL A C 1
ATOM 682 O O . VAL A 1 86 ? 1.978 -3.607 -1.186 1.00 93.75 86 VAL A O 1
ATOM 685 N N . ALA A 1 87 ? -0.008 -3.098 -0.275 1.00 94.12 87 ALA A N 1
ATOM 686 C CA . ALA A 1 87 ? -0.572 -4.433 -0.465 1.00 94.12 87 ALA A CA 1
ATOM 687 C C . ALA A 1 87 ? -0.583 -4.835 -1.948 1.00 94.12 87 ALA A C 1
ATOM 689 O O . ALA A 1 87 ? -0.166 -5.947 -2.273 1.00 94.12 87 ALA A O 1
ATOM 690 N N . ALA A 1 88 ? -0.964 -3.928 -2.851 1.00 94.12 88 ALA A N 1
ATOM 691 C CA . ALA A 1 88 ? -0.973 -4.182 -4.290 1.00 94.12 88 ALA A CA 1
ATOM 692 C C . ALA A 1 88 ? 0.427 -4.496 -4.845 1.00 94.12 88 ALA A C 1
ATOM 694 O O . ALA A 1 88 ? 0.619 -5.497 -5.539 1.00 94.12 88 ALA A O 1
ATOM 695 N N . VAL A 1 89 ? 1.436 -3.700 -4.474 1.00 92.44 89 VAL A N 1
ATOM 696 C CA . VAL A 1 89 ? 2.840 -3.952 -4.852 1.00 92.44 89 VAL A CA 1
ATOM 697 C C . VAL A 1 89 ? 3.328 -5.286 -4.275 1.00 92.44 89 VAL A C 1
ATOM 699 O O . VAL A 1 89 ? 3.975 -6.080 -4.963 1.00 92.44 89 VAL A O 1
ATOM 702 N N . MET A 1 90 ? 2.969 -5.582 -3.023 1.00 90.19 90 MET A N 1
ATOM 703 C CA . MET A 1 90 ? 3.335 -6.827 -2.345 1.00 90.19 90 MET A CA 1
ATOM 704 C C . MET A 1 90 ? 2.756 -8.065 -3.026 1.00 90.19 90 MET A C 1
ATOM 706 O O . MET A 1 90 ? 3.410 -9.104 -3.006 1.00 90.19 90 MET A O 1
ATOM 710 N N . VAL A 1 91 ? 1.575 -7.991 -3.647 1.00 90.31 91 VAL A N 1
ATOM 711 C CA . VAL A 1 91 ? 1.015 -9.116 -4.419 1.00 90.31 91 VAL A CA 1
ATOM 712 C C . VAL A 1 91 ? 1.962 -9.515 -5.552 1.00 90.31 91 VAL A C 1
ATOM 714 O O . VAL A 1 91 ? 2.262 -10.700 -5.716 1.00 90.31 91 VAL A O 1
ATOM 717 N N . VAL A 1 92 ? 2.489 -8.537 -6.294 1.00 90.31 92 VAL A N 1
ATOM 718 C CA . VAL A 1 92 ? 3.419 -8.783 -7.407 1.00 90.31 92 VAL A CA 1
ATOM 719 C C . VAL A 1 92 ? 4.756 -9.323 -6.894 1.00 90.31 92 VAL A C 1
ATOM 721 O O . VAL A 1 92 ? 5.244 -10.343 -7.387 1.00 90.31 92 VAL A O 1
ATOM 724 N N . VAL A 1 93 ? 5.309 -8.694 -5.854 1.00 86.88 93 VAL A N 1
ATOM 725 C CA . VAL A 1 93 ? 6.602 -9.071 -5.262 1.00 86.88 93 VAL A CA 1
ATOM 726 C C . VAL A 1 93 ? 6.551 -10.462 -4.615 1.00 86.88 93 VAL A C 1
ATOM 728 O O . VAL A 1 93 ? 7.440 -11.288 -4.827 1.00 86.88 93 VAL A O 1
ATOM 731 N N . ASN A 1 94 ? 5.497 -10.774 -3.859 1.00 85.56 94 ASN A N 1
ATOM 732 C CA . ASN A 1 94 ? 5.352 -12.073 -3.198 1.00 85.56 94 ASN A CA 1
ATOM 733 C C . ASN A 1 94 ? 5.115 -13.210 -4.200 1.00 85.56 94 ASN A C 1
ATOM 735 O O . ASN A 1 94 ? 5.601 -14.323 -3.977 1.00 85.56 94 ASN A O 1
ATOM 739 N N . ALA A 1 95 ? 4.412 -12.950 -5.309 1.00 86.25 95 ALA A N 1
ATOM 740 C CA . ALA A 1 95 ? 4.252 -13.934 -6.378 1.00 86.25 95 ALA A CA 1
ATOM 741 C C . ALA A 1 95 ? 5.608 -14.332 -6.984 1.00 86.25 95 ALA A C 1
ATOM 743 O O . ALA A 1 95 ? 5.863 -15.522 -7.171 1.00 86.25 95 ALA A O 1
ATOM 744 N N . MET A 1 96 ? 6.499 -13.362 -7.216 1.00 86.56 96 MET A N 1
ATOM 745 C CA . MET A 1 96 ? 7.874 -13.621 -7.654 1.00 86.56 96 MET A CA 1
ATOM 746 C C . MET A 1 96 ? 8.652 -14.419 -6.601 1.00 86.56 96 MET A C 1
ATOM 748 O O . MET A 1 96 ? 9.193 -15.479 -6.916 1.00 86.56 96 MET A O 1
ATOM 752 N N . PHE A 1 97 ? 8.648 -13.982 -5.335 1.00 82.00 97 PHE A N 1
ATOM 753 C CA . PHE A 1 97 ? 9.385 -14.683 -4.277 1.00 82.00 97 PHE A CA 1
ATOM 754 C C . PHE A 1 97 ? 8.954 -16.141 -4.128 1.00 82.00 97 PHE A C 1
ATOM 756 O O . PHE A 1 97 ? 9.803 -17.017 -3.970 1.00 82.00 97 PHE A O 1
ATOM 763 N N . THR A 1 98 ? 7.649 -16.405 -4.214 1.00 84.69 98 THR A N 1
ATOM 764 C CA . THR A 1 98 ? 7.098 -17.764 -4.145 1.00 84.69 98 THR A CA 1
ATOM 765 C C . THR A 1 98 ? 7.672 -18.653 -5.243 1.00 84.69 98 THR A C 1
ATOM 767 O O . THR A 1 98 ? 8.012 -19.805 -4.983 1.00 84.69 98 THR A O 1
ATOM 770 N N . LYS A 1 99 ? 7.814 -18.120 -6.461 1.00 85.19 99 LYS A N 1
ATOM 771 C CA . LYS A 1 99 ? 8.399 -18.859 -7.579 1.00 85.19 99 LYS A CA 1
ATOM 772 C C . LYS A 1 99 ? 9.901 -19.056 -7.413 1.00 85.19 99 LYS A C 1
ATOM 774 O O . LYS A 1 99 ? 10.369 -20.180 -7.530 1.00 85.19 99 LYS A O 1
ATOM 779 N N . ILE A 1 100 ? 10.657 -18.003 -7.099 1.00 84.12 100 ILE A N 1
ATOM 780 C CA . ILE A 1 100 ? 12.125 -18.090 -6.982 1.00 84.12 100 ILE A CA 1
ATOM 781 C C . ILE A 1 100 ? 12.557 -19.042 -5.859 1.00 84.12 100 ILE A C 1
ATOM 783 O O . ILE A 1 100 ? 13.600 -19.685 -5.956 1.00 84.12 100 ILE A O 1
ATOM 787 N N . GLN A 1 101 ? 11.743 -19.165 -4.808 1.00 81.50 101 GLN A N 1
ATOM 788 C CA . GLN A 1 101 ? 11.973 -20.091 -3.697 1.00 81.50 101 GLN A CA 1
ATOM 789 C C . GLN A 1 101 ? 11.524 -21.536 -3.988 1.00 81.50 101 GLN A C 1
ATOM 791 O O . GLN A 1 101 ? 11.645 -22.394 -3.107 1.00 81.50 101 GLN A O 1
ATOM 796 N N . ALA A 1 102 ? 11.011 -21.836 -5.187 1.00 85.69 102 ALA A N 1
ATOM 797 C CA . ALA A 1 102 ? 10.668 -23.199 -5.580 1.00 85.69 102 ALA A CA 1
ATOM 798 C C . ALA A 1 102 ? 11.927 -24.083 -5.641 1.00 85.69 102 ALA A C 1
ATOM 800 O O . ALA A 1 102 ? 12.999 -23.659 -6.069 1.00 85.69 102 ALA A O 1
ATOM 801 N N . LYS A 1 103 ? 11.806 -25.332 -5.174 1.00 76.19 103 LYS A N 1
ATOM 802 C CA . LYS A 1 103 ? 12.953 -26.242 -4.966 1.00 76.19 103 LYS A CA 1
ATOM 803 C C . LYS A 1 103 ? 13.676 -26.641 -6.256 1.00 76.19 103 LYS A C 1
ATOM 805 O O . LYS A 1 103 ? 14.807 -27.109 -6.192 1.00 76.19 103 LYS A O 1
ATOM 810 N N . ASP A 1 104 ? 13.001 -26.515 -7.385 1.00 85.06 104 ASP A N 1
ATOM 811 C CA . ASP A 1 104 ? 13.431 -26.878 -8.731 1.00 85.06 104 ASP A CA 1
ATOM 812 C C . ASP A 1 104 ? 13.907 -25.675 -9.562 1.00 85.06 104 ASP A C 1
ATOM 814 O O . ASP A 1 104 ? 14.314 -25.848 -10.709 1.00 85.06 104 ASP A O 1
ATOM 818 N N . MET A 1 105 ? 13.900 -24.472 -8.982 1.00 84.19 105 MET A N 1
ATOM 819 C CA . MET A 1 105 ? 14.268 -23.243 -9.677 1.00 84.19 105 MET A CA 1
ATOM 820 C C . MET A 1 105 ? 15.780 -23.176 -9.952 1.00 84.19 105 MET A C 1
ATOM 822 O O . MET A 1 105 ? 16.595 -23.214 -9.026 1.00 84.19 105 MET A O 1
ATOM 826 N N . ILE A 1 106 ? 16.166 -23.024 -11.223 1.00 84.62 106 ILE A N 1
ATOM 827 C CA . ILE A 1 106 ? 17.564 -22.786 -11.631 1.00 84.62 106 ILE A CA 1
ATOM 828 C C . ILE A 1 106 ? 17.852 -21.286 -11.782 1.00 84.62 106 ILE A C 1
ATOM 830 O O . ILE A 1 106 ? 16.956 -20.505 -12.082 1.00 84.62 106 ILE A O 1
ATOM 834 N N . ILE A 1 107 ? 19.119 -20.876 -11.641 1.00 80.38 107 ILE A N 1
ATOM 835 C CA . ILE A 1 107 ? 19.535 -19.455 -11.639 1.00 80.38 107 ILE A CA 1
ATOM 836 C C . ILE A 1 107 ? 19.040 -18.687 -12.876 1.00 80.38 107 ILE A C 1
ATOM 838 O O . ILE A 1 107 ? 18.549 -17.574 -12.741 1.00 80.38 107 ILE A O 1
ATOM 842 N N . LEU A 1 108 ? 19.116 -19.276 -14.075 1.00 81.56 108 LEU A N 1
ATOM 843 C CA . LEU A 1 108 ? 18.657 -18.614 -15.304 1.00 81.56 108 LEU A CA 1
ATOM 844 C C . LEU A 1 108 ? 17.158 -18.259 -15.243 1.00 81.56 108 LEU A C 1
ATOM 846 O O . LEU A 1 108 ? 16.768 -17.163 -15.617 1.00 81.56 108 LEU A O 1
ATOM 850 N N . GLN A 1 109 ? 16.333 -19.157 -14.699 1.00 82.88 109 GLN A N 1
ATOM 851 C CA . GLN A 1 109 ? 14.896 -18.924 -14.533 1.00 82.88 109 GLN A CA 1
ATOM 852 C C . GLN A 1 109 ? 14.604 -17.866 -13.459 1.00 82.88 109 GLN A C 1
ATOM 854 O O . GLN A 1 109 ? 13.575 -17.202 -13.521 1.00 82.88 109 GLN A O 1
ATOM 859 N N . GLN A 1 110 ? 15.500 -17.679 -12.483 1.00 82.19 110 GLN A N 1
ATOM 860 C CA . GLN A 1 110 ? 15.358 -16.610 -11.492 1.00 82.19 110 GLN A CA 1
ATOM 861 C C . GLN A 1 110 ? 15.485 -15.232 -12.142 1.00 82.19 110 GLN A C 1
ATOM 863 O O . GLN A 1 110 ? 14.695 -14.354 -11.813 1.00 82.19 110 GLN A O 1
ATOM 868 N N . TYR A 1 111 ? 16.423 -15.056 -13.079 1.00 83.69 111 TYR A N 1
ATOM 869 C CA . TYR A 1 111 ? 16.555 -13.806 -13.834 1.00 83.69 111 TYR A CA 1
ATOM 870 C C . TYR A 1 111 ? 15.297 -13.503 -14.654 1.00 83.69 111 TYR A C 1
ATOM 872 O O . TYR A 1 111 ? 14.762 -12.402 -14.543 1.00 83.69 111 TYR A O 1
ATOM 880 N N . ASP A 1 112 ? 14.764 -14.493 -15.377 1.00 86.56 112 ASP A N 1
ATOM 881 C CA . ASP A 1 112 ? 13.526 -14.324 -16.152 1.00 86.56 112 ASP A CA 1
ATOM 882 C C . ASP A 1 112 ? 12.329 -13.952 -15.253 1.00 86.56 112 ASP A C 1
ATOM 884 O O . ASP A 1 112 ? 11.499 -13.117 -15.612 1.00 86.56 112 ASP A O 1
ATOM 888 N N . GLU A 1 113 ? 12.218 -14.552 -14.062 1.00 88.00 113 GLU A N 1
ATOM 889 C CA . GLU A 1 113 ? 11.150 -14.233 -13.103 1.00 88.00 113 GLU A CA 1
ATOM 890 C C . GLU A 1 113 ? 11.312 -12.841 -12.473 1.00 88.00 113 GLU A C 1
ATOM 892 O O . GLU A 1 113 ? 10.311 -12.166 -12.209 1.00 88.00 113 GLU A O 1
ATOM 897 N N . ILE A 1 114 ? 12.551 -12.384 -12.264 1.00 84.75 114 ILE A N 1
ATOM 898 C CA . ILE A 1 114 ? 12.845 -11.016 -11.817 1.00 84.75 114 ILE A CA 1
ATOM 899 C C . ILE A 1 114 ? 12.440 -10.011 -12.900 1.00 84.75 114 ILE A C 1
ATOM 901 O O . ILE A 1 114 ? 11.704 -9.070 -12.601 1.00 84.75 114 ILE A O 1
ATOM 905 N N . GLU A 1 115 ? 12.843 -10.231 -14.153 1.00 86.00 115 GLU A N 1
ATOM 906 C CA . GLU A 1 115 ? 12.494 -9.355 -15.276 1.00 86.00 115 GLU A CA 1
ATOM 907 C C . GLU A 1 115 ? 10.971 -9.288 -15.477 1.00 86.00 115 GLU A C 1
ATOM 909 O O . GLU A 1 115 ? 10.390 -8.205 -15.570 1.00 86.00 115 GLU A O 1
ATOM 914 N N . GLN A 1 116 ? 10.281 -10.433 -15.428 1.00 87.62 116 GLN A N 1
ATOM 915 C CA . GLN A 1 116 ? 8.819 -10.468 -15.503 1.00 87.62 116 GLN A CA 1
ATOM 916 C C . GLN A 1 116 ? 8.145 -9.709 -14.358 1.00 87.62 116 GLN A C 1
ATOM 918 O O . GLN A 1 116 ? 7.120 -9.059 -14.572 1.00 87.62 116 GLN A O 1
ATOM 923 N N . MET A 1 117 ? 8.671 -9.802 -13.135 1.00 87.75 117 MET A N 1
ATOM 924 C CA . MET A 1 117 ? 8.144 -9.049 -11.998 1.00 87.75 117 MET A CA 1
ATOM 925 C C . MET A 1 117 ? 8.316 -7.544 -12.209 1.00 87.75 117 MET A C 1
ATOM 927 O O . MET A 1 117 ? 7.367 -6.795 -11.984 1.00 87.75 117 MET A O 1
ATOM 931 N N . VAL A 1 118 ? 9.489 -7.113 -12.671 1.00 85.56 118 VAL A N 1
ATOM 932 C CA . VAL A 1 118 ? 9.777 -5.716 -13.005 1.00 85.56 118 VAL A CA 1
ATOM 933 C C . VAL A 1 118 ? 8.783 -5.203 -14.056 1.00 85.56 118 VAL A C 1
ATOM 935 O O . VAL A 1 118 ? 8.107 -4.203 -13.819 1.00 85.56 118 VAL A O 1
ATOM 938 N N . CYS A 1 119 ? 8.565 -5.949 -15.146 1.00 87.56 119 CYS A N 1
ATOM 939 C CA . CYS A 1 119 ? 7.542 -5.617 -16.144 1.00 87.56 119 CYS A CA 1
ATOM 940 C C . CYS A 1 119 ? 6.132 -5.514 -15.544 1.00 87.56 119 CYS A C 1
ATOM 942 O O . CYS A 1 119 ? 5.376 -4.607 -15.887 1.00 87.56 119 CYS A O 1
ATOM 944 N N . ARG A 1 120 ? 5.760 -6.427 -14.638 1.00 90.38 120 ARG A N 1
ATOM 945 C CA . ARG A 1 120 ? 4.449 -6.393 -13.970 1.00 90.38 120 ARG A CA 1
ATOM 946 C C . ARG A 1 120 ? 4.292 -5.175 -13.070 1.00 90.38 120 ARG A C 1
ATOM 948 O O . ARG A 1 120 ? 3.206 -4.610 -13.052 1.00 90.38 120 ARG A O 1
ATOM 955 N N . LEU A 1 121 ? 5.337 -4.775 -12.346 1.00 88.88 121 LEU A N 1
ATOM 956 C CA . LEU A 1 121 ? 5.313 -3.563 -11.527 1.00 88.88 121 LEU A CA 1
ATOM 957 C C . LEU A 1 121 ? 5.150 -2.319 -12.402 1.00 88.88 121 LEU A C 1
ATOM 959 O O . LEU A 1 121 ? 4.301 -1.491 -12.092 1.00 88.88 121 LEU A O 1
ATOM 963 N N . TYR A 1 122 ? 5.860 -2.229 -13.532 1.00 87.38 122 TYR A N 1
ATOM 964 C CA . TYR A 1 122 ? 5.680 -1.120 -14.475 1.00 87.38 122 TYR A CA 1
ATOM 965 C C . TYR A 1 122 ? 4.258 -1.018 -15.000 1.00 87.38 122 TYR A C 1
ATOM 967 O O . TYR A 1 122 ? 3.686 0.067 -14.997 1.00 87.38 122 TYR A O 1
ATOM 975 N N . ILE A 1 123 ? 3.682 -2.144 -15.420 1.00 89.56 123 ILE A N 1
ATOM 976 C CA . ILE A 1 123 ? 2.309 -2.186 -15.927 1.00 89.56 123 ILE A CA 1
ATOM 977 C C . ILE A 1 123 ? 1.318 -1.827 -14.817 1.00 89.56 123 ILE A C 1
ATOM 979 O O . ILE A 1 123 ? 0.379 -1.079 -15.067 1.00 89.56 123 ILE A O 1
ATOM 983 N N . LEU A 1 124 ? 1.539 -2.328 -13.596 1.00 90.88 124 LEU A N 1
ATOM 984 C CA . LEU A 1 124 ? 0.668 -2.071 -12.450 1.00 90.88 124 LEU A CA 1
ATOM 985 C C . LEU A 1 124 ? 0.547 -0.575 -12.149 1.00 90.88 124 LEU A C 1
ATOM 987 O O . LEU A 1 124 ? -0.547 -0.108 -11.855 1.00 90.88 124 LEU A O 1
ATOM 991 N N . VAL A 1 125 ? 1.658 0.160 -12.211 1.00 90.31 125 VAL A N 1
ATOM 992 C CA . VAL A 1 125 ? 1.694 1.579 -11.824 1.00 90.31 125 VAL A CA 1
ATOM 993 C C . VAL A 1 125 ? 1.714 2.528 -13.024 1.00 90.31 125 VAL A C 1
ATOM 995 O O . VAL A 1 125 ? 1.685 3.738 -12.847 1.00 90.31 125 VAL A O 1
ATOM 998 N N . SER A 1 126 ? 1.758 1.992 -14.247 1.00 92.25 126 SER A N 1
ATOM 999 C CA . SER A 1 126 ? 1.944 2.754 -15.489 1.00 92.25 126 SER A CA 1
ATOM 1000 C C . SER A 1 126 ? 3.153 3.700 -15.434 1.00 92.25 126 SER A C 1
ATOM 1002 O O . SER A 1 126 ? 3.077 4.860 -15.833 1.00 92.25 126 SER A O 1
ATOM 1004 N N . ALA A 1 127 ? 4.278 3.206 -14.911 1.00 90.56 127 ALA A N 1
ATOM 1005 C CA . ALA A 1 127 ? 5.529 3.958 -14.894 1.00 90.56 127 ALA A CA 1
ATOM 1006 C C . ALA A 1 127 ? 6.149 4.020 -16.297 1.00 90.56 127 ALA A C 1
ATOM 1008 O O . ALA A 1 127 ? 6.053 3.083 -17.092 1.00 90.56 127 ALA A O 1
ATOM 1009 N N . GLU A 1 128 ? 6.834 5.121 -16.575 1.00 90.56 128 GLU A N 1
ATOM 1010 C CA . GLU A 1 128 ? 7.421 5.426 -17.873 1.00 90.56 128 GLU A CA 1
ATOM 1011 C C . GLU A 1 128 ? 8.928 5.639 -17.747 1.00 90.56 128 GLU A C 1
ATOM 1013 O O . GLU A 1 128 ? 9.434 6.000 -16.684 1.00 90.56 128 GLU A O 1
ATOM 1018 N N . LEU A 1 129 ? 9.662 5.453 -18.844 1.00 88.19 129 LEU A N 1
ATOM 1019 C CA . LEU A 1 129 ? 11.068 5.847 -18.893 1.00 88.19 129 LEU A CA 1
ATOM 1020 C C . LEU A 1 129 ? 11.183 7.365 -18.734 1.00 88.19 129 LEU A C 1
ATOM 1022 O O . LEU A 1 129 ? 10.424 8.127 -19.338 1.00 88.19 129 LEU A O 1
ATOM 1026 N N . LEU A 1 130 ? 12.145 7.800 -17.924 1.00 86.50 130 LEU A N 1
ATOM 1027 C CA . LEU A 1 130 ? 12.430 9.218 -17.754 1.00 86.50 130 LEU A CA 1
ATOM 1028 C C . LEU A 1 130 ? 12.938 9.790 -19.095 1.00 86.50 130 LEU A C 1
ATOM 1030 O O . LEU A 1 130 ? 13.900 9.250 -19.646 1.00 86.50 130 LEU A O 1
ATOM 1034 N N . PRO A 1 131 ? 12.314 10.849 -19.646 1.00 84.81 131 PRO A N 1
ATOM 1035 C CA . PRO A 1 131 ? 12.765 11.446 -20.896 1.00 84.81 131 PRO A CA 1
ATOM 1036 C C . PRO A 1 131 ? 14.087 12.199 -20.706 1.00 84.81 131 PRO A C 1
ATOM 1038 O O . PRO A 1 131 ? 14.328 12.788 -19.651 1.00 84.81 131 PRO A O 1
ATOM 1041 N N . ASP A 1 132 ? 14.897 12.258 -21.766 1.00 85.19 132 ASP A N 1
ATOM 1042 C CA . ASP A 1 132 ? 16.136 13.050 -21.786 1.00 85.19 132 ASP A CA 1
ATOM 1043 C C . ASP A 1 132 ? 15.862 14.554 -21.583 1.00 85.19 132 ASP A C 1
ATOM 1045 O O . ASP A 1 132 ? 16.658 15.269 -20.972 1.00 85.19 132 ASP A O 1
ATOM 1049 N N . ASP A 1 133 ? 14.717 15.042 -22.078 1.00 85.50 133 ASP A N 1
ATOM 1050 C CA . ASP A 1 133 ? 14.255 16.412 -21.856 1.00 85.50 133 ASP A CA 1
ATOM 1051 C C . ASP A 1 133 ? 13.392 16.503 -20.591 1.00 85.50 133 ASP A C 1
ATOM 1053 O O . ASP A 1 133 ? 12.185 16.245 -20.598 1.00 85.50 133 ASP A O 1
ATOM 1057 N N . LEU A 1 134 ? 14.023 16.928 -19.495 1.00 80.25 134 LEU A N 1
ATOM 1058 C CA . LEU A 1 134 ? 13.367 17.108 -18.199 1.00 80.25 134 LEU A CA 1
ATOM 1059 C C . LEU A 1 134 ? 12.276 18.192 -18.200 1.00 80.25 134 LEU A C 1
ATOM 1061 O O . LEU A 1 134 ? 11.482 18.225 -17.263 1.00 80.25 134 LEU A O 1
ATOM 1065 N N . ASN A 1 135 ? 12.180 19.046 -19.227 1.00 80.88 135 ASN A N 1
ATOM 1066 C CA . ASN A 1 135 ? 11.077 20.009 -19.334 1.00 80.88 135 ASN A CA 1
ATOM 1067 C C . ASN A 1 135 ? 9.726 19.333 -19.637 1.00 80.88 135 ASN A C 1
ATOM 1069 O O . ASN A 1 135 ? 8.683 19.966 -19.492 1.00 80.88 135 ASN A O 1
ATOM 1073 N N . LEU A 1 136 ? 9.737 18.059 -20.048 1.00 78.38 136 LEU A N 1
ATOM 1074 C CA . LEU A 1 136 ? 8.539 17.246 -20.290 1.00 78.38 136 LEU A CA 1
ATOM 1075 C C . LEU A 1 136 ? 8.010 16.553 -19.022 1.00 78.38 136 LEU A C 1
ATOM 1077 O O . LEU A 1 136 ? 7.041 15.793 -19.099 1.00 78.38 136 LEU A O 1
ATOM 1081 N N . VAL A 1 137 ? 8.662 16.763 -17.875 1.00 81.00 137 VAL A N 1
ATOM 1082 C CA . VAL A 1 137 ? 8.322 16.138 -16.592 1.00 81.00 137 VAL A CA 1
ATOM 1083 C C . VAL A 1 137 ? 7.586 17.150 -15.721 1.00 81.00 137 VAL A C 1
ATOM 1085 O O . VAL A 1 137 ? 8.073 18.262 -15.505 1.00 81.00 137 VAL A O 1
ATOM 1088 N N . SER A 1 138 ? 6.408 16.774 -15.221 1.00 86.62 138 SER A N 1
ATOM 1089 C CA . SER A 1 138 ? 5.652 17.628 -14.304 1.00 86.62 138 SER A CA 1
ATOM 1090 C C . SER A 1 138 ? 6.355 17.713 -12.949 1.00 86.62 138 SER A C 1
ATOM 1092 O O . SER A 1 138 ? 6.996 16.762 -12.507 1.00 86.62 138 SER A O 1
ATOM 1094 N N . ALA A 1 139 ? 6.198 18.835 -12.243 1.00 85.12 139 ALA A N 1
ATOM 1095 C CA . ALA A 1 139 ? 6.705 18.980 -10.876 1.00 85.12 139 ALA A CA 1
ATOM 1096 C C . ALA A 1 139 ? 6.027 18.019 -9.880 1.00 85.12 139 ALA A C 1
ATOM 1098 O O . ALA A 1 139 ? 6.592 17.736 -8.824 1.00 85.12 139 ALA A O 1
ATOM 1099 N N . ASP A 1 140 ? 4.830 17.537 -10.223 1.00 87.69 140 ASP A N 1
ATOM 1100 C CA . ASP A 1 140 ? 4.067 16.576 -9.427 1.00 87.69 140 ASP A CA 1
ATOM 1101 C C . ASP A 1 140 ? 4.428 15.112 -9.743 1.00 87.69 140 ASP A C 1
ATOM 1103 O O . ASP A 1 140 ? 3.999 14.213 -9.020 1.00 87.69 140 ASP A O 1
ATOM 1107 N N . ASP A 1 141 ? 5.210 14.855 -10.800 1.00 91.56 141 ASP A N 1
ATOM 1108 C CA . ASP A 1 141 ? 5.642 13.501 -11.147 1.00 91.56 141 ASP A CA 1
ATOM 1109 C C . ASP A 1 141 ? 6.698 13.010 -10.153 1.00 91.56 141 ASP A C 1
ATOM 1111 O O . ASP A 1 141 ? 7.624 13.735 -9.770 1.00 91.56 141 ASP A O 1
ATOM 1115 N N . VAL A 1 142 ? 6.606 11.735 -9.782 1.00 91.56 142 VAL A N 1
ATOM 1116 C CA . VAL A 1 142 ? 7.644 11.089 -8.976 1.00 91.56 142 VAL A CA 1
ATOM 1117 C C . VAL A 1 142 ? 8.694 10.506 -9.910 1.00 91.56 142 VAL A C 1
ATOM 1119 O O . VAL A 1 142 ? 8.365 9.947 -10.954 1.00 91.56 142 VAL A O 1
ATOM 1122 N N . ARG A 1 143 ? 9.976 10.643 -9.571 1.00 90.75 143 ARG A N 1
ATOM 1123 C CA . ARG A 1 143 ? 11.074 10.247 -10.459 1.00 90.75 143 ARG A CA 1
ATOM 1124 C C . ARG A 1 143 ? 12.174 9.501 -9.732 1.00 90.75 143 ARG A C 1
ATOM 1126 O O . ARG A 1 143 ? 12.455 9.767 -8.566 1.00 90.75 143 ARG A O 1
ATOM 1133 N N . SER A 1 144 ? 12.840 8.641 -10.482 1.00 88.00 144 SER A N 1
ATOM 1134 C CA . SER A 1 144 ? 14.079 7.982 -10.103 1.00 88.00 144 SER A CA 1
ATOM 1135 C C . SER A 1 144 ? 15.152 8.206 -11.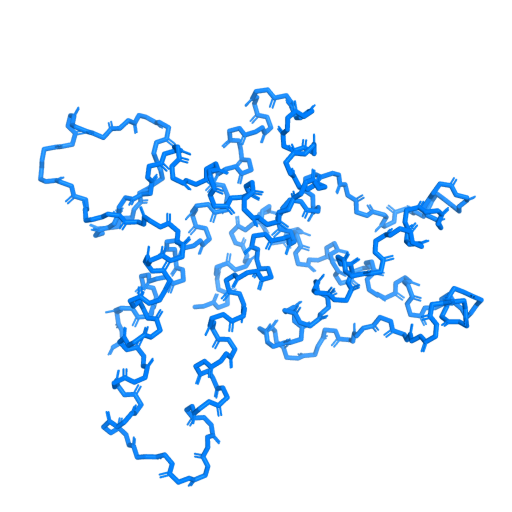171 1.00 88.00 144 SER A C 1
ATOM 1137 O O . SER A 1 144 ? 15.021 9.102 -12.007 1.00 88.00 144 SER A O 1
ATOM 1139 N N . LEU A 1 145 ? 16.241 7.432 -11.140 1.00 82.62 145 LEU A N 1
ATOM 1140 C CA . LEU A 1 145 ? 17.324 7.552 -12.120 1.00 82.62 145 LEU A CA 1
ATOM 1141 C C . LEU A 1 145 ? 16.875 7.225 -13.549 1.00 82.62 145 LEU A C 1
ATOM 1143 O O . LEU A 1 145 ? 17.369 7.835 -14.494 1.00 82.62 145 LEU A O 1
ATOM 1147 N N . ARG A 1 146 ? 15.982 6.243 -13.708 1.00 84.88 146 ARG A N 1
ATOM 1148 C CA . ARG A 1 146 ? 15.578 5.712 -15.023 1.00 84.88 146 ARG A CA 1
ATOM 1149 C C . ARG A 1 146 ? 14.092 5.872 -15.306 1.00 84.88 146 ARG A C 1
ATOM 1151 O O . ARG A 1 146 ? 13.689 5.801 -16.465 1.00 84.88 146 ARG A O 1
ATOM 1158 N N . TRP A 1 147 ? 13.291 6.090 -14.270 1.00 88.69 147 TRP A N 1
ATOM 1159 C CA . TRP A 1 147 ? 11.842 6.017 -14.364 1.00 88.69 147 TRP A CA 1
ATOM 1160 C C . TRP A 1 147 ? 11.188 7.300 -13.886 1.00 88.69 147 TRP A C 1
ATOM 1162 O O . TRP A 1 147 ? 11.683 7.994 -12.996 1.00 88.69 147 TRP A O 1
ATOM 1172 N N . ARG A 1 148 ? 10.033 7.585 -14.472 1.00 92.12 148 ARG A N 1
ATOM 1173 C CA . ARG A 1 148 ? 9.070 8.549 -13.967 1.00 92.12 148 ARG A CA 1
ATOM 1174 C C . ARG A 1 148 ? 7.737 7.862 -13.736 1.00 92.12 148 ARG A C 1
ATOM 1176 O O . ARG A 1 148 ? 7.355 6.948 -14.462 1.00 92.12 148 ARG A O 1
ATOM 1183 N N . LEU A 1 149 ? 7.019 8.350 -12.746 1.00 93.31 149 LEU A N 1
ATOM 1184 C CA . LEU A 1 149 ? 5.663 7.961 -12.445 1.00 93.31 149 LEU A CA 1
ATOM 1185 C C . LEU A 1 149 ? 4.791 9.214 -12.554 1.00 93.31 149 LEU A C 1
ATOM 1187 O O . LEU A 1 149 ? 4.870 10.076 -11.670 1.00 93.31 149 LEU A O 1
ATOM 1191 N N . PRO A 1 150 ? 4.004 9.346 -13.639 1.00 93.81 150 PRO A N 1
ATOM 1192 C CA . PRO A 1 150 ? 3.103 10.475 -13.800 1.00 93.81 150 PRO A CA 1
ATOM 1193 C C . PRO A 1 150 ? 2.130 10.574 -12.625 1.00 93.81 150 PRO A C 1
ATOM 1195 O O . PRO A 1 150 ? 1.580 9.561 -12.185 1.00 93.81 150 PRO A O 1
ATOM 1198 N N . ALA A 1 151 ? 1.872 11.789 -12.140 1.00 92.25 151 ALA A N 1
ATOM 1199 C CA . ALA A 1 151 ? 0.962 11.987 -11.007 1.00 92.25 151 ALA A CA 1
ATOM 1200 C C . ALA A 1 151 ? -0.438 11.388 -11.261 1.00 92.25 151 ALA A C 1
ATOM 1202 O O . ALA A 1 151 ? -1.028 10.771 -10.375 1.00 92.25 151 ALA A O 1
ATOM 1203 N N . GLU A 1 152 ? -0.952 11.521 -12.487 1.00 93.25 152 GLU A N 1
ATOM 1204 C CA . GLU A 1 152 ? -2.240 10.951 -12.904 1.00 93.25 152 GLU A CA 1
ATOM 1205 C C . GLU A 1 152 ? -2.227 9.417 -12.894 1.00 93.25 152 GLU A C 1
ATOM 1207 O O . GLU A 1 152 ? -3.157 8.798 -12.381 1.00 93.25 152 GLU A O 1
ATOM 1212 N N . ALA A 1 153 ? -1.151 8.797 -13.389 1.00 94.62 153 ALA A N 1
ATOM 1213 C CA . ALA A 1 153 ? -0.983 7.346 -13.360 1.00 94.62 153 ALA A CA 1
ATOM 1214 C C . ALA A 1 153 ? -0.989 6.812 -11.923 1.00 94.62 153 ALA A C 1
ATOM 1216 O O . ALA A 1 153 ? -1.644 5.811 -11.631 1.00 94.62 153 ALA A O 1
ATOM 1217 N N . LEU A 1 154 ? -0.321 7.518 -11.008 1.00 94.62 154 LEU A N 1
ATOM 1218 C CA . LEU A 1 154 ? -0.297 7.143 -9.604 1.00 94.62 154 LEU A CA 1
ATOM 1219 C C . LEU A 1 154 ? -1.664 7.315 -8.920 1.00 94.62 154 LEU A C 1
ATOM 1221 O O . LEU A 1 154 ? -2.054 6.466 -8.119 1.00 94.62 154 LEU A O 1
ATOM 1225 N N . ILE A 1 155 ? -2.404 8.382 -9.237 1.00 95.31 155 ILE A N 1
ATOM 1226 C CA . ILE A 1 155 ? -3.778 8.565 -8.745 1.00 95.31 155 ILE A CA 1
ATOM 1227 C C . ILE A 1 155 ? -4.662 7.412 -9.223 1.00 95.31 155 ILE A C 1
ATOM 1229 O O . ILE A 1 155 ? -5.311 6.779 -8.393 1.00 95.31 155 ILE A O 1
ATOM 1233 N N . ASN A 1 156 ? -4.626 7.096 -10.520 1.00 95.81 156 ASN A N 1
ATOM 1234 C CA . ASN A 1 156 ? -5.397 5.995 -11.097 1.00 95.81 156 ASN A CA 1
ATOM 1235 C C . ASN A 1 156 ? -5.044 4.663 -10.425 1.00 95.81 156 ASN A C 1
ATOM 1237 O O . ASN A 1 156 ? -5.933 3.940 -9.989 1.00 95.81 156 ASN A O 1
ATOM 1241 N N . PHE A 1 157 ? -3.750 4.386 -10.234 1.00 95.88 157 PHE A N 1
ATOM 1242 C CA . PHE A 1 157 ? -3.290 3.199 -9.517 1.00 95.88 157 PHE A CA 1
ATOM 1243 C C . PHE A 1 157 ? -3.880 3.102 -8.102 1.00 95.88 157 PHE A C 1
ATOM 1245 O O . PHE A 1 157 ? -4.316 2.026 -7.696 1.00 95.88 157 PHE A O 1
ATOM 1252 N N . ILE A 1 158 ? -3.911 4.197 -7.337 1.00 95.44 158 ILE A N 1
ATOM 1253 C CA . ILE A 1 158 ? -4.476 4.200 -5.979 1.00 95.44 158 ILE A CA 1
ATOM 1254 C C . ILE A 1 158 ? -5.999 4.021 -6.013 1.00 95.44 158 ILE A C 1
ATOM 1256 O O . ILE A 1 158 ? -6.550 3.268 -5.207 1.00 95.44 158 ILE A O 1
ATOM 1260 N N . GLU A 1 159 ? -6.688 4.694 -6.931 1.00 95.00 159 GLU A N 1
ATOM 1261 C CA . GLU A 1 159 ? -8.143 4.599 -7.078 1.00 95.00 159 GLU A CA 1
ATOM 1262 C C . GLU A 1 159 ? -8.590 3.193 -7.510 1.00 95.00 159 GLU A C 1
ATOM 1264 O O . GLU A 1 159 ? -9.597 2.685 -7.001 1.00 95.00 159 GLU A O 1
ATOM 1269 N N . ASP A 1 160 ? -7.787 2.509 -8.329 1.00 95.69 160 ASP A N 1
ATOM 1270 C CA . ASP A 1 160 ? -7.995 1.117 -8.744 1.00 95.69 160 ASP A CA 1
ATOM 1271 C C . ASP A 1 160 ? -7.932 0.119 -7.573 1.00 95.69 160 ASP A C 1
ATOM 1273 O O . ASP A 1 160 ? -8.439 -1.001 -7.684 1.00 95.69 160 ASP A O 1
ATOM 1277 N N . GLN A 1 161 ? -7.398 0.519 -6.410 1.00 94.69 161 GLN A N 1
ATOM 1278 C CA . GLN A 1 161 ? -7.406 -0.318 -5.200 1.00 94.69 161 GLN A CA 1
ATOM 1279 C C . GLN A 1 161 ? -8.784 -0.385 -4.521 1.00 94.69 161 GLN A C 1
ATOM 1281 O O . GLN A 1 161 ? -8.996 -1.158 -3.581 1.00 94.69 161 GLN A O 1
ATOM 1286 N N . GLY A 1 162 ? -9.750 0.395 -5.010 1.00 94.69 162 GLY A N 1
ATOM 1287 C CA . GLY A 1 162 ? -11.163 0.253 -4.694 1.00 94.69 162 GLY A CA 1
ATOM 1288 C C . GLY A 1 162 ? -11.802 1.515 -4.126 1.00 94.69 162 GLY A C 1
ATOM 1289 O O . GLY A 1 162 ? -11.152 2.446 -3.653 1.00 94.69 162 GLY A O 1
ATOM 1290 N N . SER A 1 163 ? -13.137 1.512 -4.106 1.00 95.88 163 SER A N 1
ATOM 1291 C CA . SER A 1 163 ? -13.950 2.685 -3.755 1.00 95.88 163 SER A CA 1
ATOM 1292 C C . SER A 1 163 ? -13.689 3.246 -2.356 1.00 95.88 163 SER A C 1
ATOM 1294 O O . SER A 1 163 ? -13.821 4.448 -2.150 1.00 95.88 163 SER A O 1
ATOM 1296 N N . PHE A 1 164 ? -13.301 2.399 -1.398 1.00 95.62 164 PHE A N 1
ATOM 1297 C CA . PHE A 1 164 ? -12.915 2.850 -0.061 1.00 95.62 164 PHE A CA 1
ATOM 1298 C C . PHE A 1 164 ? -11.673 3.746 -0.111 1.00 95.62 164 PHE A C 1
ATOM 1300 O O . PHE A 1 164 ? -11.676 4.819 0.479 1.00 95.62 164 PHE A O 1
ATOM 1307 N N . VAL A 1 165 ? -10.646 3.334 -0.853 1.00 96.31 165 VAL A N 1
ATOM 1308 C CA . VAL A 1 165 ? -9.389 4.078 -0.988 1.00 96.31 165 VAL A CA 1
ATOM 1309 C C . VAL A 1 165 ? -9.610 5.358 -1.787 1.00 96.31 165 VAL A C 1
ATOM 1311 O O . VAL A 1 165 ? -9.156 6.416 -1.364 1.00 96.31 165 VAL A O 1
ATOM 1314 N N . CYS A 1 166 ? -10.384 5.286 -2.875 1.00 95.94 166 CYS A N 1
ATOM 1315 C CA . CYS A 1 166 ? -10.799 6.459 -3.647 1.00 95.94 166 CYS A CA 1
ATOM 1316 C C . CYS A 1 166 ? -11.504 7.497 -2.754 1.00 95.94 166 CYS A C 1
ATOM 1318 O O . CYS A 1 166 ? -11.122 8.664 -2.739 1.00 95.94 166 CYS A O 1
ATOM 1320 N N . TYR A 1 167 ? -12.464 7.063 -1.926 1.00 96.69 167 TYR A N 1
ATOM 1321 C CA . TYR A 1 167 ? -13.150 7.946 -0.981 1.00 96.69 167 TYR A CA 1
ATOM 1322 C C . TYR A 1 167 ? -12.182 8.625 -0.001 1.00 96.69 167 TYR A C 1
ATOM 1324 O O . TYR A 1 167 ? -12.274 9.834 0.198 1.00 96.69 167 TYR A O 1
ATOM 1332 N N . LEU A 1 168 ? -11.240 7.876 0.586 1.00 96.25 168 LEU A N 1
ATOM 1333 C CA . LEU A 1 168 ? -10.240 8.452 1.490 1.00 96.25 168 LEU A CA 1
ATOM 1334 C C . LEU A 1 168 ? -9.346 9.464 0.765 1.00 96.25 168 LEU A C 1
ATOM 1336 O O . LEU A 1 168 ? -9.165 10.578 1.248 1.00 96.25 168 LEU A O 1
ATOM 1340 N N . LEU A 1 169 ? -8.852 9.114 -0.425 1.00 95.38 169 LEU A N 1
ATOM 1341 C CA . LEU A 1 169 ? -7.992 9.979 -1.230 1.00 95.38 169 LEU A CA 1
ATOM 1342 C C . LEU A 1 169 ? -8.692 11.293 -1.617 1.00 95.38 169 LEU A C 1
ATOM 1344 O O . LEU A 1 169 ? -8.051 12.344 -1.638 1.00 95.38 169 LEU A O 1
ATOM 1348 N N . CYS A 1 170 ? -9.996 11.255 -1.911 1.00 94.62 170 CYS A N 1
ATOM 1349 C CA . CYS A 1 170 ? -10.797 12.443 -2.220 1.00 94.62 170 CYS A CA 1
ATOM 1350 C C . CYS A 1 170 ? -11.017 13.369 -1.014 1.00 94.62 170 CYS A C 1
ATOM 1352 O O . CYS A 1 170 ? -11.243 14.561 -1.217 1.00 94.62 170 CYS A O 1
ATOM 1354 N N . ASN A 1 171 ? -10.966 12.840 0.211 1.00 95.44 171 ASN A N 1
ATOM 1355 C CA . ASN A 1 171 ? -11.191 13.611 1.436 1.00 95.44 171 ASN A CA 1
ATOM 1356 C C . ASN A 1 171 ? -9.911 14.202 2.037 1.00 95.44 171 ASN A C 1
ATOM 1358 O O . ASN A 1 171 ? -9.996 15.049 2.928 1.00 95.44 171 ASN A O 1
ATOM 1362 N N . LEU A 1 172 ? -8.736 13.793 1.552 1.00 94.88 172 LEU A N 1
ATOM 1363 C CA . LEU A 1 172 ? -7.473 14.382 1.980 1.00 94.88 172 LEU A CA 1
ATOM 1364 C C . LEU A 1 172 ? -7.370 15.853 1.564 1.00 94.88 172 LEU A C 1
ATOM 1366 O O . LEU A 1 172 ? -7.853 16.273 0.508 1.00 94.88 172 LEU A O 1
ATOM 1370 N N . SER A 1 173 ? -6.660 16.639 2.377 1.00 94.38 173 SER A N 1
ATOM 1371 C CA . SER A 1 173 ? -6.242 17.976 1.965 1.00 94.38 173 SER A CA 1
ATOM 1372 C C . SER A 1 173 ? -5.308 17.887 0.752 1.00 94.38 173 SER A C 1
ATOM 1374 O O . SER A 1 173 ? -4.640 16.875 0.542 1.00 94.38 173 SER A O 1
ATOM 1376 N N . LEU A 1 174 ? -5.212 18.956 -0.047 1.00 92.00 174 LEU A N 1
ATOM 1377 C CA . LEU A 1 174 ? -4.316 18.969 -1.211 1.00 92.00 174 LEU A CA 1
ATOM 1378 C C . LEU A 1 174 ? -2.858 18.664 -0.821 1.00 92.00 174 LEU A C 1
ATOM 1380 O O . LEU A 1 174 ? -2.181 17.917 -1.525 1.00 92.00 174 LEU A O 1
ATOM 1384 N N . GLY A 1 175 ? -2.398 19.206 0.312 1.00 91.56 175 GLY A N 1
ATOM 1385 C CA . GLY A 1 175 ? -1.045 18.977 0.818 1.00 91.56 175 GLY A CA 1
ATOM 1386 C C . GLY A 1 175 ? -0.814 17.528 1.243 1.00 91.56 175 GLY A C 1
ATOM 1387 O O . GLY A 1 175 ? 0.193 16.937 0.856 1.00 91.56 175 GLY A O 1
ATOM 1388 N N . ASP A 1 176 ? -1.767 16.934 1.967 1.00 92.38 176 ASP A N 1
ATOM 1389 C CA . ASP A 1 176 ? -1.676 15.530 2.385 1.00 92.38 176 ASP A CA 1
ATOM 1390 C C . ASP A 1 176 ? -1.751 14.595 1.178 1.00 92.38 176 ASP A C 1
ATOM 1392 O O . ASP A 1 176 ? -0.957 13.666 1.071 1.00 92.38 176 ASP A O 1
ATOM 1396 N N . LYS A 1 177 ? -2.634 14.882 0.212 1.00 93.75 177 LYS A N 1
ATOM 1397 C CA . LYS A 1 177 ? -2.735 14.117 -1.034 1.00 93.75 177 LYS A CA 1
ATOM 1398 C C . LYS A 1 177 ? -1.411 14.132 -1.800 1.00 93.75 177 LYS A C 1
ATOM 1400 O O . LYS A 1 177 ? -0.927 13.073 -2.184 1.00 93.75 177 LYS A O 1
ATOM 1405 N N . GLN A 1 178 ? -0.796 15.302 -1.988 1.00 92.25 178 GLN A N 1
ATOM 1406 C CA . GLN A 1 178 ? 0.510 15.412 -2.650 1.00 92.25 178 GLN A CA 1
ATOM 1407 C C . GLN A 1 178 ? 1.619 14.683 -1.884 1.00 92.25 178 GLN A C 1
ATOM 1409 O O . GLN A 1 178 ? 2.494 14.077 -2.500 1.00 92.25 178 GLN A O 1
ATOM 1414 N N . LYS A 1 179 ? 1.602 14.750 -0.549 1.00 92.62 179 LYS A N 1
ATOM 1415 C CA . LYS A 1 179 ? 2.572 14.053 0.295 1.00 92.62 179 LYS A CA 1
ATOM 1416 C C . LYS A 1 179 ? 2.450 12.533 0.142 1.00 92.62 179 LYS A C 1
ATOM 1418 O O . LYS A 1 179 ? 3.434 11.903 -0.225 1.00 92.62 179 LYS A O 1
ATOM 1423 N N . VAL A 1 180 ? 1.249 11.987 0.325 1.00 93.62 180 VAL A N 1
ATOM 1424 C CA . VAL A 1 180 ? 0.976 10.543 0.242 1.00 93.62 180 VAL A CA 1
ATOM 1425 C C . VAL A 1 180 ? 1.277 9.995 -1.150 1.00 93.62 180 VAL A C 1
ATOM 1427 O O . VAL A 1 180 ? 1.890 8.939 -1.281 1.00 93.62 180 VAL A O 1
ATOM 1430 N N . LEU A 1 181 ? 0.901 10.726 -2.206 1.00 94.31 181 LEU A N 1
ATOM 1431 C CA . LEU A 1 181 ? 1.255 10.359 -3.578 1.00 94.31 181 LEU A CA 1
ATOM 1432 C C . LEU A 1 181 ? 2.779 10.286 -3.744 1.00 94.31 181 LEU A C 1
ATOM 1434 O O . LEU A 1 181 ? 3.308 9.287 -4.221 1.00 94.31 181 LEU A O 1
ATOM 1438 N N . ARG A 1 182 ? 3.516 11.301 -3.292 1.00 93.25 182 ARG A N 1
ATOM 1439 C CA . ARG A 1 182 ? 4.979 11.283 -3.377 1.00 93.25 182 ARG A CA 1
ATOM 1440 C C . ARG A 1 18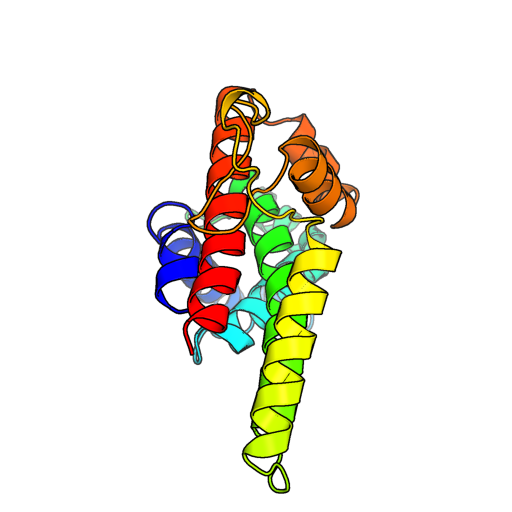2 ? 5.593 10.103 -2.618 1.00 93.25 182 ARG A C 1
ATOM 1442 O O . ARG A 1 182 ? 6.396 9.391 -3.206 1.00 93.25 182 ARG A O 1
ATOM 1449 N N . GLU A 1 183 ? 5.178 9.848 -1.379 1.00 93.19 183 GLU A N 1
ATOM 1450 C CA . GLU A 1 183 ? 5.697 8.738 -0.561 1.00 93.19 183 GLU A CA 1
ATOM 1451 C C . GLU A 1 183 ? 5.419 7.367 -1.204 1.00 93.19 183 GLU A C 1
ATOM 1453 O O . GLU A 1 183 ? 6.314 6.525 -1.297 1.00 93.19 183 GLU A O 1
ATOM 1458 N N . ILE A 1 184 ? 4.205 7.152 -1.725 1.00 94.31 184 ILE A N 1
ATOM 1459 C CA . ILE A 1 184 ? 3.845 5.913 -2.431 1.00 94.31 184 ILE A CA 1
ATOM 1460 C C . ILE A 1 184 ? 4.642 5.767 -3.732 1.00 94.31 184 ILE A C 1
ATOM 1462 O O . ILE A 1 184 ? 5.149 4.682 -4.026 1.00 94.31 184 ILE A O 1
ATOM 1466 N N . GLY A 1 185 ? 4.768 6.838 -4.518 1.00 93.50 185 GLY A N 1
ATOM 1467 C CA . GLY A 1 185 ? 5.525 6.813 -5.766 1.00 93.50 185 GLY A CA 1
ATOM 1468 C C . GLY A 1 185 ? 7.012 6.542 -5.536 1.00 93.50 185 GLY A C 1
ATOM 1469 O O . GLY A 1 185 ? 7.602 5.734 -6.251 1.00 93.50 185 GLY A O 1
ATOM 1470 N N . GLU A 1 186 ? 7.611 7.158 -4.515 1.00 92.19 186 GLU A N 1
ATOM 1471 C CA . GLU A 1 186 ? 9.016 6.949 -4.151 1.00 92.19 186 GLU A CA 1
ATOM 1472 C C . GLU A 1 186 ? 9.244 5.513 -3.681 1.00 92.19 186 GLU A C 1
ATOM 1474 O O . GLU A 1 186 ? 10.192 4.865 -4.123 1.00 92.19 186 GLU A O 1
ATOM 1479 N N . PHE A 1 187 ? 8.329 4.975 -2.868 1.00 91.44 187 PHE A N 1
ATOM 1480 C CA . PHE A 1 187 ? 8.327 3.566 -2.487 1.00 91.44 187 PHE A CA 1
ATOM 1481 C C . PHE A 1 187 ? 8.314 2.639 -3.711 1.00 91.44 187 PHE A C 1
ATOM 1483 O O . PHE A 1 187 ? 9.150 1.739 -3.807 1.00 91.44 187 PHE A O 1
ATOM 1490 N N . ILE A 1 188 ? 7.393 2.855 -4.655 1.00 90.75 188 ILE A N 1
ATOM 1491 C CA . ILE A 1 188 ? 7.263 2.033 -5.866 1.00 90.75 188 ILE A CA 1
ATOM 1492 C C . ILE A 1 188 ? 8.546 2.090 -6.696 1.00 90.75 188 ILE A C 1
ATOM 1494 O O . ILE A 1 188 ? 9.100 1.043 -7.039 1.00 90.75 188 ILE A O 1
ATOM 1498 N N . LEU A 1 189 ? 9.028 3.296 -7.010 1.00 90.19 189 LEU A N 1
ATOM 1499 C CA . LEU A 1 189 ? 10.207 3.465 -7.857 1.00 90.19 189 LEU A CA 1
ATOM 1500 C C . LEU A 1 189 ? 11.472 2.926 -7.191 1.00 90.19 189 LEU A C 1
ATOM 1502 O O . LEU A 1 189 ? 12.308 2.338 -7.868 1.00 90.19 189 LEU A O 1
ATOM 1506 N N . HIS A 1 190 ? 11.594 3.044 -5.870 1.00 88.88 190 HIS A N 1
ATOM 1507 C CA . HIS A 1 190 ? 12.709 2.450 -5.146 1.00 88.88 190 HIS A CA 1
ATOM 1508 C C . HIS A 1 190 ? 12.694 0.920 -5.215 1.00 88.88 190 HIS A C 1
ATOM 1510 O O . HIS A 1 190 ? 13.743 0.306 -5.380 1.00 88.88 190 HIS A O 1
ATOM 1516 N N . ILE A 1 191 ? 11.521 0.284 -5.114 1.00 85.50 191 ILE A N 1
ATOM 1517 C CA . ILE A 1 191 ? 11.415 -1.172 -5.285 1.00 85.50 191 ILE A CA 1
ATOM 1518 C C . ILE A 1 191 ? 11.846 -1.580 -6.688 1.00 85.50 191 ILE A C 1
ATOM 1520 O O . ILE A 1 191 ? 12.625 -2.517 -6.835 1.00 85.50 191 ILE A O 1
ATOM 1524 N N . VAL A 1 192 ? 11.380 -0.853 -7.695 1.00 83.06 192 VAL A N 1
ATOM 1525 C CA . VAL A 1 192 ? 11.749 -1.074 -9.090 1.00 83.06 192 VAL A CA 1
ATOM 1526 C C . VAL A 1 192 ? 13.261 -0.938 -9.309 1.00 83.06 192 VAL A C 1
ATOM 1528 O O . VAL A 1 192 ? 13.872 -1.850 -9.863 1.00 83.06 192 VAL A O 1
ATOM 1531 N N . ASP A 1 193 ? 13.872 0.162 -8.868 1.00 83.31 193 ASP A N 1
ATOM 1532 C CA . ASP A 1 193 ? 15.300 0.426 -9.087 1.00 83.31 193 ASP A CA 1
ATOM 1533 C C . ASP A 1 193 ? 16.186 -0.590 -8.360 1.00 83.31 193 ASP A C 1
ATOM 1535 O O . ASP A 1 193 ? 17.086 -1.165 -8.971 1.00 83.31 193 ASP A O 1
ATOM 1539 N N . ASP A 1 194 ? 15.878 -0.895 -7.095 1.00 79.62 194 ASP A N 1
ATOM 1540 C CA . ASP A 1 194 ? 16.627 -1.875 -6.300 1.00 79.62 194 ASP A CA 1
ATOM 1541 C C . ASP A 1 194 ? 16.636 -3.274 -6.931 1.00 79.62 194 ASP A C 1
ATOM 1543 O O . ASP A 1 194 ? 17.530 -4.072 -6.652 1.00 79.62 194 ASP A O 1
ATOM 1547 N N . ILE A 1 195 ? 15.609 -3.608 -7.714 1.00 73.31 195 ILE A N 1
ATOM 1548 C CA . ILE A 1 195 ? 15.515 -4.892 -8.409 1.00 73.31 195 ILE A CA 1
ATOM 1549 C C . ILE A 1 195 ? 16.264 -4.842 -9.748 1.00 73.31 195 ILE A C 1
ATOM 1551 O O . ILE A 1 195 ? 16.892 -5.827 -10.123 1.00 73.31 195 ILE A O 1
ATOM 1555 N N . CYS A 1 196 ? 16.212 -3.712 -10.455 1.00 68.19 196 CYS A N 1
ATOM 1556 C CA . CYS A 1 196 ? 16.867 -3.516 -11.751 1.00 68.19 196 CYS A CA 1
ATOM 1557 C C . CYS A 1 196 ? 18.395 -3.354 -11.677 1.00 68.19 196 CYS A C 1
ATOM 1559 O O . CYS A 1 196 ? 19.055 -3.445 -12.713 1.00 68.19 196 CYS A O 1
ATOM 1561 N N . ASP A 1 197 ? 18.952 -3.078 -10.496 1.00 64.44 197 ASP A N 1
ATOM 1562 C CA . ASP A 1 197 ? 20.399 -2.951 -10.267 1.00 64.44 197 ASP A CA 1
ATOM 1563 C C . ASP A 1 197 ? 21.075 -4.271 -9.811 1.00 64.44 197 ASP A C 1
ATOM 1565 O O . ASP A 1 197 ? 22.246 -4.264 -9.417 1.00 64.44 197 ASP A O 1
ATOM 1569 N N . VAL A 1 198 ? 20.357 -5.403 -9.879 1.00 50.00 198 VAL A N 1
ATOM 1570 C CA . VAL A 1 198 ? 20.862 -6.777 -9.643 1.00 50.00 198 VAL A CA 1
ATOM 1571 C C . VAL A 1 198 ? 21.210 -7.465 -10.961 1.00 50.00 198 VAL A C 1
ATOM 1573 O O . VAL A 1 198 ? 22.269 -8.136 -11.001 1.00 50.00 198 VAL A O 1
#

Secondary structure (DSSP, 8-state):
-HHHHTTGGGGHHHHHHHHHHHHHTT-HHHHHHHTSPPPP--SHHHHHHHHHHHHHHHHHHHHHHHHHH--TTPPPHHHHHHHHHHHHHHHHHHHHHHHHTSTT--HHHHHHHHHHHHHHHHHHHT-EEPPS-GGGS-TTSEE-SSEEE-HHHHHHHHHTT-HHHHHHHHHS-HHHHHHHHHHHHHHHHHHHHHHHT-

Organism: Hyaloperonospora arabidopsidis (strain Emoy2) (NCBI:txid559515)

Radius of gyration: 17.78 Å; chains: 1; bounding box: 37×47×44 Å

pLDDT: mean 89.07, std 8.11, range [50.0, 97.0]

Foldseek 3Di:
DVVLCCLQVNVVLVVLLQVVLVVQQPCVVLCVVLVHRQFHCDPPQQSLLSNLVSCLVCVVSLVVCCVVPVDPSRDDLLSNLLSLLSNLLSVLVVVLVVVCPDPPDDPVVNVVSLVVSLVVLCVLQVKDFDDPPCVPPDPLWADDPTIIRHLVSLLVSSPVSDDSSVVSLVPDDPVSNSVSSNSSSSSSVVVSVVSVVD

=== Feature glossary ===
The record interleaves many kinds of information about one protein. Here is each kind framed as the question it answers.

Q: Are the domains correctly placed relative to each other?
A: Predicted aligned error is AlphaFold's pairwise confidence. Unlike pLDDT (per-residue), PAE is per-residue-pair and captures whether two parts of the structure are correctly placed relative to each other. Units are ångströms of expected positional error.

Q: Which residues are in helices, strands, or loops?
A: Eight-state secondary structure (DSSP): H is the canonical α-helix, G the tighter 3₁₀-helix, I the wider π-helix; E/B are β-structure, T and S are turns and bends, and '-' is everything else. DSSP derives these from the pattern of main-chain N–H···O=C hydrogen bonds, not from the sequence.

Q: What if only a Cα trace is available?
A: P-SEA three-state annotation labels each residue as helix, strand, or coil based purely on the geometry of the Cα trace. It serves as a fallback when the full backbone (and thus DSSP) is unavailable.

Q: What are the backbone torsion angles?
A: φ (phi) and ψ (psi) are the two rotatable backbone dihedrals per residue: φ is the C(i-1)–N–Cα–C torsion, ψ is the N–Cα–C–N(i+1) torsion, both in degrees on (−180°, 180°]. α-helical residues cluster near (−60°, −45°); β-strand residues near (−120°, +130°). A Ramachandran plot is simply a scatter of (φ, ψ) for every residue.

Q: What known structures does this most resemble?
A: Structural nearest neighbors (via Foldseek easy-search vs the PDB). Reported per hit: target PDB id, E-value, and alignment TM-score. A TM-score above ~0.5 is the conventional threshold for 'same fold'.

Q: What family and function is it annotated with?
A: Database cross-references. InterPro integrates a dozen domain/family signature databases into unified entries with residue-range hits. GO terms attach function/process/location labels with evidence codes. CATH codes position the fold in a four-level structural taxonomy. Organism is the NCBI-taxonomy species name.

Q: Which residues are buried vs exposed?
A: Solvent accessibility: the surface area of each residue that a 1.4 Å water probe can touch, in Å². When only backbone atoms are present the absolute values are lower than full-atom SASA (side chains contribute most of the area) and are flagged as backbone-only.

Q: What do the diagnostic plots show?
A: Three diagnostic plots accompany the record. The Cα contact map visualizes the tertiary structure as a 2D adjacency matrix (8 Å cutoff, sequence-local contacts suppressed). The Ramachandran plot shows the distribution of backbone (φ, ψ) torsions, with points in the α and β basins reflecting secondary structure content. The PAE plot shows AlphaFold's inter-residue confidence as a color matrix.

Q: What is the amino-acid chain?
A: The amino-acid sequence is the protein's primary structure: the linear order of residues from the N-terminus to the C-terminus, written in one-letter code. Everything else here — the 3D coordinates, the secondary structure, the domain annotations — is ultimately a consequence of this string.

Q: What do the rendered images show?
A: The six renders are orthographic views along the three Cartesian axes in both directions. Representation (cartoon, sticks, or surface) and color scheme (sequence-rainbow or by-chain) vary across proteins so the training set covers all the common visualization conventions.

Q: Where is each backbone atom in 3D?
A: The mmCIF table is the protein's shape written out atom by atom. For each backbone N, Cα, C, and carbonyl O, it records an (x, y, z) coordinate triple in Å plus the residue type, chain letter, and residue number.

Q: How mobile is each atom in the crystal?
A: For experimental (PDB) structures, the B-factor (temperature factor) quantifies the positional spread of each atom in the crystal — a combination of thermal vibration and static disorder — in units of Å². High B-factors mark flexible loops or poorly resolved regions; low B-factors mark the rigid, well-ordered core.

Q: How big and how compact is the whole molecule?
A: Three whole-structure scalars: the radius of gyration (RMS distance of Cα from centroid, in Å), the count of Cα–Cα contacts (pairs closer than 8 Å and separated by more than four residues in sequence — i.e. tertiary, not local, contacts), and the bounding-box dimensions. Together they distinguish compact globular folds from extended fibres or disordered chains.

Q: What does the local fold look like, residue by residue?
A: A 3Di character summarizes, for each residue, the relative orientation of the Cα frame of its nearest spatial neighbor. Because it encodes fold topology rather than chemistry, 3Di alignments detect remote structural similarity that sequence alignment misses.

Q: How confident is the AlphaFold model at each residue?
A: For AlphaFold models, the B-factor field carries pLDDT — the model's own estimate of local accuracy on a 0–100 scale. Regions with pLDDT<50 should be treated as essentially unmodeled; they often correspond to intrinsically disordered segments.